Protein AF-A0A316F5H0-F1 (afdb_monomer)

Foldseek 3Di:
DDDDDDFPFDDDDDDDPPPVVVVVLVVLVVVLVVLVVVVVVCVVVDVDPDPVSVVVSVVSVVVSVVVVVVVVVVCVVPVVPDPQDQRTWDQDLVVQWIWTAGPVNPDIDIDHLVQWDKDKDWDQDPVRDIWIWIWTARNPPRDIDTDPDTDDPLVNVVVVVQSVQSNDLQHQHPPDLVCLVVQCVRPNSVVVCVVVVPDSCVSVPDDPVRVVVVVVVVSVVSVVVVVVVPVD

Secondary structure (DSSP, 8-state):
----------------HHHHHHHHHHHHHHHHHHHHHHHHHHHHH-S---HHHHHHHHHHHHHHHHHHHHHHHHHHHSS-S------EEEEETTTTEEEEE-TTSS-EEEEEGGGEEEEEEEEE-TTS-EEEEEEEEETTT--EEEEEEEE-HHHHHHHHHHHHHHH-TTSPPP--GGGGGGGGG-HHHHHHHHHHT--TTHHHH--HHHHHHHHHHHHHHHHHHHHHTTT-

Radius of gyration: 28.35 Å; Cα contacts (8 Å, |Δi|>4): 220; chains: 1; bounding box: 82×47×66 Å

Solvent-accessible surface area (backbone atoms only — not comparable to full-atom values): 13665 Å² total; per-residue (Å²): 134,89,77,81,76,81,68,76,75,41,82,83,84,73,86,61,80,66,50,64,56,53,50,53,51,50,53,51,54,50,51,53,52,51,53,50,55,53,50,55,52,42,50,76,76,34,96,70,73,55,73,69,55,60,51,51,52,53,52,54,50,48,52,54,54,50,50,54,52,49,48,56,50,48,37,71,76,40,84,79,56,70,77,80,55,56,50,44,57,43,80,38,39,90,79,39,32,34,38,36,23,31,75,84,67,79,50,76,49,78,42,56,54,88,46,44,44,82,44,76,52,73,48,71,45,98,84,73,44,78,37,32,40,40,32,35,37,25,77,82,82,72,48,74,46,67,51,86,46,78,45,58,74,66,56,50,54,52,50,52,49,43,53,52,33,47,44,36,70,87,44,44,65,54,97,43,68,90,42,52,88,50,37,80,78,36,69,47,24,39,53,51,36,62,75,68,67,55,68,88,49,56,67,77,71,49,49,73,70,55,50,51,49,52,52,53,50,52,50,52,53,50,51,51,49,61,73,68,51,83,84,119

Nearest PDB structures (foldseek):
  5oqj-assembly1_1  TM=3.303E-01  e=3.413E-01  Saccharomyces cerevisiae S288C
  5oqm-assembly1_1  TM=3.303E-01  e=3.413E-01  Saccharomyces cerevisiae S288C
  8ro6-assembly1_A  TM=2.112E-01  e=1.523E+00  Homo sapiens
  6wg3-assembly1_A  TM=2.484E-01  e=5.399E+00  Homo sapiens

Organism: NCBI:txid523701

Mean predicted aligned error: 13.17 Å

pLDDT: mean 76.63, std 16.45, range [27.62, 95.88]

Sequence (232 aa):
AYHRYSPIHTHQHQESVGNGWNILAFFGVLLVGVFFLSSILLLIIRDDPGIGYWSFFTVTSGIVFLSIFYMRWYRKNHDMTYIPHYSHVVFDRKSGFIIARNIDYTETKKYHYSEFVPVMFYTVSVNAVQEFHLLLFNRISGNEIHINTSGDIYSLYVTLRIFNQFMDINEPLPDLPHLEPFRPFDKTTREYDKKKKRDPDKWRSADHLEYHKMCEEARRDLQKYFESGDWI

Structure (mmCIF, N/CA/C/O backbone):
data_AF-A0A316F5H0-F1
#
_entry.id   AF-A0A316F5H0-F1
#
loop_
_atom_site.group_PDB
_atom_site.id
_atom_site.type_symbol
_atom_site.label_atom_id
_atom_site.label_alt_id
_atom_site.label_comp_id
_atom_site.label_asym_id
_atom_site.label_entity_id
_atom_site.label_seq_id
_atom_site.pdbx_PDB_ins_code
_atom_site.Cartn_x
_atom_site.Cartn_y
_atom_site.Cartn_z
_atom_site.occupancy
_atom_site.B_iso_or_equiv
_atom_site.auth_seq_id
_atom_site.auth_comp_id
_atom_site.auth_asym_id
_atom_site.auth_atom_id
_atom_site.pdbx_PDB_model_num
ATOM 1 N N . ALA A 1 1 ? -6.925 27.967 -5.223 1.00 32.09 1 ALA A N 1
ATOM 2 C CA . ALA A 1 1 ? -5.907 27.641 -4.207 1.00 32.09 1 ALA A CA 1
ATOM 3 C C . ALA A 1 1 ? -5.806 26.121 -4.110 1.00 32.09 1 ALA A C 1
ATOM 5 O O . ALA A 1 1 ? -6.686 25.487 -3.546 1.00 32.09 1 ALA A O 1
ATOM 6 N N . TYR A 1 2 ? -4.820 25.534 -4.792 1.00 27.80 2 TYR A N 1
ATOM 7 C CA . TYR A 1 2 ? -4.626 24.086 -4.879 1.00 27.80 2 TYR A CA 1
ATOM 8 C C . TYR A 1 2 ? -3.988 23.586 -3.580 1.00 27.80 2 TYR A C 1
ATOM 10 O O . TYR A 1 2 ? -2.816 23.854 -3.318 1.00 27.80 2 TYR A O 1
ATOM 18 N N . HIS A 1 3 ? -4.780 22.920 -2.738 1.00 29.95 3 HIS A N 1
ATOM 19 C CA . HIS A 1 3 ? -4.289 22.349 -1.491 1.00 29.95 3 HIS A CA 1
ATOM 20 C C . HIS A 1 3 ? -3.410 21.126 -1.755 1.00 29.95 3 HIS A C 1
ATOM 22 O O . HIS A 1 3 ? -3.705 20.254 -2.571 1.00 29.95 3 HI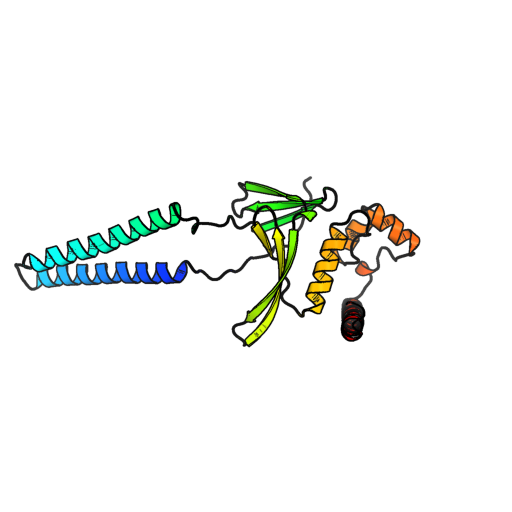S A O 1
ATOM 28 N N . ARG A 1 4 ? -2.291 21.145 -1.040 1.00 29.55 4 ARG A N 1
ATOM 29 C CA . ARG A 1 4 ? -1.156 20.235 -1.061 1.00 29.55 4 ARG A CA 1
ATOM 30 C C . ARG A 1 4 ? -1.597 18.885 -0.477 1.00 29.55 4 ARG A C 1
ATOM 32 O O . ARG A 1 4 ? -1.604 18.713 0.736 1.00 29.55 4 ARG A O 1
ATOM 39 N N . TYR A 1 5 ? -2.013 17.954 -1.333 1.00 33.47 5 TYR A N 1
ATOM 40 C CA . TYR A 1 5 ? -2.079 16.537 -0.972 1.00 33.47 5 TYR A CA 1
ATOM 41 C C . TYR A 1 5 ? -0.651 16.083 -0.668 1.00 33.47 5 TYR A C 1
ATOM 43 O O . TYR A 1 5 ? 0.219 16.273 -1.513 1.00 33.47 5 TYR A O 1
ATOM 51 N N . SER A 1 6 ? -0.396 15.545 0.526 1.00 27.62 6 SER A N 1
ATOM 52 C CA . SER A 1 6 ? 0.849 14.830 0.820 1.00 27.62 6 SER A CA 1
ATOM 53 C C . SER A 1 6 ? 0.688 13.406 0.289 1.00 27.62 6 SER A C 1
ATOM 55 O O . SER A 1 6 ? -0.074 12.645 0.889 1.00 27.62 6 SER A O 1
ATOM 57 N N . PRO A 1 7 ? 1.324 13.028 -0.832 1.00 34.38 7 PRO A N 1
ATOM 58 C CA . PRO A 1 7 ? 1.287 11.657 -1.315 1.00 34.38 7 PRO A CA 1
ATOM 59 C C . PRO A 1 7 ? 2.124 10.785 -0.374 1.00 34.38 7 PRO A C 1
ATOM 61 O O . PRO A 1 7 ? 3.196 11.194 0.071 1.00 34.38 7 PRO A O 1
ATOM 64 N N . ILE A 1 8 ? 1.657 9.574 -0.077 1.00 34.44 8 ILE A N 1
ATOM 65 C CA . ILE A 1 8 ? 2.510 8.543 0.519 1.00 34.44 8 ILE A CA 1
ATOM 66 C C . ILE A 1 8 ? 3.516 8.158 -0.573 1.00 34.44 8 ILE A C 1
ATOM 68 O O . ILE A 1 8 ? 3.158 7.525 -1.563 1.00 34.44 8 ILE A O 1
ATOM 72 N N . HIS A 1 9 ? 4.754 8.632 -0.445 1.00 31.25 9 HIS A N 1
ATOM 73 C CA . HIS A 1 9 ? 5.817 8.373 -1.410 1.00 31.25 9 HIS A CA 1
ATOM 74 C C . HIS A 1 9 ? 6.427 6.996 -1.142 1.00 31.25 9 HIS A C 1
ATOM 76 O O . HIS A 1 9 ? 7.174 6.807 -0.184 1.00 31.25 9 HIS A O 1
ATOM 82 N N . THR A 1 10 ? 6.124 6.020 -1.992 1.00 37.94 10 THR A N 1
ATOM 83 C CA . THR A 1 10 ? 6.803 4.723 -1.983 1.00 37.94 10 THR A CA 1
ATOM 84 C C . THR A 1 10 ? 7.978 4.786 -2.952 1.00 37.94 10 THR A C 1
ATOM 86 O O . THR A 1 10 ? 7.807 4.663 -4.164 1.00 37.94 10 THR A O 1
ATOM 89 N N . HIS A 1 11 ? 9.182 5.024 -2.430 1.00 34.09 11 HIS A N 1
ATOM 90 C CA . HIS A 1 11 ? 10.407 4.883 -3.213 1.00 34.09 11 HIS A CA 1
ATOM 91 C C . HIS A 1 11 ? 10.634 3.393 -3.489 1.00 34.09 11 HIS A C 1
ATOM 93 O O . HIS A 1 11 ? 11.073 2.655 -2.612 1.00 34.09 11 HIS A O 1
ATOM 99 N N . GLN A 1 12 ? 10.291 2.942 -4.696 1.00 42.28 12 GLN A N 1
ATOM 100 C CA . GLN A 1 12 ? 10.626 1.600 -5.163 1.00 42.28 12 GLN A CA 1
ATOM 101 C C . GLN A 1 12 ? 12.138 1.536 -5.399 1.00 42.28 12 GLN A C 1
ATOM 103 O O . GLN A 1 12 ? 12.648 2.086 -6.374 1.00 42.28 12 GLN A O 1
ATOM 108 N N . HIS A 1 13 ? 12.864 0.905 -4.481 1.00 35.41 13 HIS A N 1
ATOM 109 C CA . HIS A 1 13 ? 14.265 0.568 -4.686 1.00 35.41 13 HIS A CA 1
ATOM 110 C C . HIS A 1 13 ? 14.309 -0.819 -5.327 1.00 35.41 13 HIS A C 1
ATOM 112 O O . HIS A 1 13 ? 13.910 -1.793 -4.695 1.00 35.41 13 HIS A O 1
ATOM 118 N N . GLN A 1 14 ? 14.777 -0.924 -6.570 1.00 40.97 14 GLN A N 1
ATOM 119 C CA . GLN A 1 14 ? 15.070 -2.225 -7.163 1.00 40.97 14 GLN A CA 1
ATOM 120 C C . GLN A 1 14 ? 16.485 -2.242 -7.725 1.00 40.97 14 GLN A C 1
ATOM 122 O O . GLN A 1 14 ? 16.913 -1.335 -8.442 1.00 40.97 14 GLN A O 1
ATOM 127 N N . GLU A 1 15 ? 17.220 -3.277 -7.327 1.00 38.09 15 GLU A N 1
ATOM 128 C CA . GLU A 1 15 ? 18.595 -3.505 -7.726 1.00 38.09 15 GLU A CA 1
ATOM 129 C C . GLU A 1 15 ? 18.710 -3.685 -9.236 1.00 38.09 15 GLU A C 1
ATOM 131 O O . GLU A 1 15 ? 17.960 -4.393 -9.910 1.00 38.09 15 GLU A O 1
ATOM 136 N N . SER A 1 16 ? 19.689 -2.962 -9.754 1.00 40.44 16 SER A N 1
ATOM 137 C CA . SER A 1 16 ? 19.959 -2.760 -11.158 1.00 40.44 16 SER A CA 1
ATOM 138 C C . SER A 1 16 ? 20.471 -4.043 -11.819 1.00 40.44 16 SER A C 1
ATOM 140 O O . SER A 1 16 ? 21.676 -4.270 -11.927 1.00 40.44 16 SER A O 1
ATOM 142 N N . VAL A 1 17 ? 19.560 -4.844 -12.379 1.00 44.41 17 VAL A N 1
ATOM 143 C CA . VAL A 1 17 ? 19.908 -5.862 -13.395 1.00 44.41 17 VAL A CA 1
ATOM 144 C C . VAL A 1 17 ? 20.634 -5.202 -14.590 1.00 44.41 17 VAL A C 1
ATOM 146 O O . VAL A 1 17 ? 21.411 -5.838 -15.300 1.00 44.41 17 VAL A O 1
ATOM 149 N N . GLY A 1 18 ? 20.468 -3.884 -14.769 1.00 48.50 18 GLY A N 1
ATOM 150 C CA . GLY A 1 18 ? 21.208 -3.075 -15.738 1.00 48.50 18 GLY A CA 1
ATOM 151 C C . GLY A 1 18 ? 22.680 -2.793 -15.394 1.00 48.50 18 GLY A C 1
ATOM 152 O O . GLY A 1 18 ? 23.442 -2.460 -16.301 1.00 48.50 18 GLY A O 1
ATOM 153 N N . ASN A 1 19 ? 23.121 -2.929 -14.137 1.00 54.53 19 ASN A N 1
ATOM 154 C CA . ASN A 1 19 ? 24.464 -2.497 -13.725 1.00 54.53 19 ASN A CA 1
ATOM 155 C C . ASN A 1 19 ? 25.551 -3.487 -14.144 1.00 54.53 19 ASN A C 1
ATOM 157 O O . ASN A 1 19 ? 26.605 -3.051 -14.600 1.00 54.53 19 ASN A O 1
ATOM 161 N N . GLY A 1 20 ? 25.300 -4.797 -14.058 1.00 56.66 20 GLY A N 1
ATOM 162 C CA . GLY A 1 20 ? 26.307 -5.813 -14.391 1.00 56.66 20 GLY A CA 1
ATOM 163 C C . GLY A 1 20 ? 26.812 -5.709 -15.835 1.00 56.66 20 GLY A C 1
ATOM 164 O O . GLY A 1 20 ? 28.012 -5.764 -16.090 1.00 56.66 20 GLY A O 1
ATOM 165 N N . TRP A 1 21 ? 25.912 -5.457 -16.787 1.00 59.53 21 TRP A N 1
ATOM 166 C CA . TRP A 1 21 ? 26.272 -5.340 -18.203 1.00 59.53 21 TRP A CA 1
ATOM 167 C C . TRP A 1 21 ? 26.885 -3.992 -18.577 1.00 59.53 21 TRP A C 1
ATOM 169 O O . TRP A 1 21 ? 27.751 -3.948 -19.447 1.00 59.53 21 TRP A O 1
ATOM 179 N N . ASN A 1 22 ? 26.503 -2.906 -17.898 1.00 63.12 22 ASN A N 1
ATOM 180 C CA . ASN A 1 22 ? 27.192 -1.621 -18.040 1.00 63.12 22 ASN A CA 1
ATOM 181 C C . ASN A 1 22 ? 28.647 -1.721 -17.560 1.00 63.12 22 ASN A C 1
ATOM 183 O O . ASN A 1 22 ? 29.532 -1.127 -18.169 1.00 63.12 22 ASN A O 1
ATOM 187 N N . ILE A 1 23 ? 28.899 -2.523 -16.522 1.00 66.56 23 ILE A N 1
ATOM 188 C CA . ILE A 1 23 ? 30.245 -2.831 -16.038 1.00 66.56 23 ILE A CA 1
ATOM 189 C C . ILE A 1 23 ? 31.018 -3.662 -17.079 1.00 66.56 23 ILE A C 1
ATOM 191 O O . ILE A 1 23 ? 32.131 -3.279 -17.433 1.00 66.56 23 ILE A O 1
ATOM 195 N N . LEU A 1 24 ? 30.430 -4.728 -17.647 1.00 67.06 24 LEU A N 1
ATOM 196 C CA . LEU A 1 24 ? 31.055 -5.480 -18.755 1.00 67.06 24 LEU A CA 1
ATOM 197 C C . LEU A 1 24 ? 31.379 -4.573 -19.955 1.00 67.06 24 LEU A C 1
ATOM 199 O O . LEU A 1 24 ? 32.478 -4.645 -20.502 1.00 67.06 24 LEU A O 1
ATOM 203 N N . ALA A 1 25 ? 30.439 -3.719 -20.369 1.00 69.00 25 ALA A N 1
ATOM 204 C CA . ALA A 1 25 ? 30.625 -2.802 -21.490 1.00 69.00 25 ALA A CA 1
ATOM 205 C C . ALA A 1 25 ? 31.719 -1.762 -21.198 1.00 69.00 25 ALA A C 1
ATOM 207 O O . ALA A 1 25 ? 32.545 -1.485 -22.066 1.00 69.00 25 ALA A O 1
ATOM 208 N N . PHE A 1 26 ? 31.774 -1.236 -19.971 1.00 72.31 26 PHE A N 1
ATOM 209 C CA . PHE A 1 26 ? 32.834 -0.337 -19.517 1.00 72.31 26 PHE A CA 1
ATOM 210 C C . PHE A 1 26 ? 34.212 -1.007 -19.594 1.00 72.31 26 PHE A C 1
ATOM 212 O O . PHE A 1 26 ? 35.132 -0.446 -20.188 1.00 72.31 26 PHE A O 1
ATOM 219 N N . PHE A 1 27 ? 34.345 -2.234 -19.079 1.00 73.44 27 PHE A N 1
ATOM 220 C CA . PHE A 1 27 ? 35.593 -2.996 -19.181 1.00 73.44 27 PHE A CA 1
ATOM 221 C C . PHE A 1 27 ? 35.950 -3.351 -20.630 1.00 73.44 27 PHE A C 1
ATOM 223 O O . PHE A 1 27 ? 37.126 -3.311 -20.987 1.00 73.44 27 PHE A O 1
ATOM 230 N N . GLY A 1 28 ? 34.957 -3.628 -21.480 1.00 72.88 28 GLY A N 1
ATOM 231 C CA . GLY A 1 28 ? 35.155 -3.847 -22.913 1.00 72.88 28 GLY A CA 1
ATOM 232 C C . GLY A 1 28 ? 35.732 -2.619 -23.623 1.00 72.88 28 GLY A C 1
ATOM 233 O O . GLY A 1 28 ? 36.711 -2.737 -24.356 1.00 72.88 28 GLY A O 1
ATOM 234 N N . VAL A 1 29 ? 35.189 -1.426 -23.357 1.00 74.62 29 VAL A N 1
ATOM 235 C CA . VAL A 1 29 ? 35.707 -0.158 -23.904 1.00 74.62 29 VAL A CA 1
ATOM 236 C C . VAL A 1 29 ? 37.109 0.150 -23.368 1.00 74.62 29 VAL A C 1
ATOM 238 O O . VAL A 1 29 ? 37.973 0.590 -24.125 1.00 74.62 29 VAL A O 1
ATOM 241 N N . LEU A 1 30 ? 37.365 -0.126 -22.086 1.00 77.12 30 LEU A N 1
ATOM 242 C CA . LEU A 1 30 ? 38.674 0.083 -21.465 1.00 77.12 30 LEU A CA 1
ATOM 243 C C . LEU A 1 30 ? 39.739 -0.838 -22.083 1.00 77.12 30 LEU A C 1
ATOM 245 O O . LEU A 1 30 ? 40.824 -0.368 -22.419 1.00 77.12 30 LEU A O 1
ATOM 249 N N . LEU A 1 31 ? 39.410 -2.112 -22.328 1.00 73.56 31 LEU A N 1
ATOM 250 C CA . LEU A 1 31 ? 40.273 -3.055 -23.051 1.00 73.56 31 LEU A CA 1
ATOM 251 C C . LEU A 1 31 ? 40.604 -2.556 -24.461 1.00 73.56 31 LEU A C 1
ATOM 253 O O . LEU A 1 31 ? 41.776 -2.541 -24.834 1.00 73.56 31 LEU A O 1
ATOM 257 N N . VAL A 1 32 ? 39.609 -2.082 -25.219 1.00 72.75 32 VAL A N 1
ATOM 258 C CA . VAL A 1 32 ? 39.835 -1.483 -26.549 1.00 72.75 32 VAL A CA 1
ATOM 259 C C . VAL A 1 32 ? 40.776 -0.274 -26.457 1.00 72.75 32 VAL A C 1
ATOM 261 O O . VAL A 1 32 ? 41.694 -0.152 -27.269 1.00 72.75 32 VAL A O 1
ATOM 264 N N . GLY A 1 33 ? 40.616 0.578 -25.438 1.00 72.31 33 GLY A N 1
ATOM 265 C CA . GLY A 1 33 ? 41.511 1.711 -25.178 1.00 72.31 33 GLY A CA 1
ATOM 266 C C . GLY A 1 33 ? 42.954 1.298 -24.856 1.00 72.31 33 GLY A C 1
ATOM 267 O O . GLY A 1 33 ? 43.897 1.899 -25.370 1.00 72.31 33 GLY A O 1
ATOM 268 N N . VAL A 1 34 ? 43.146 0.235 -24.068 1.00 76.44 34 VAL A N 1
ATOM 269 C CA . VAL A 1 34 ? 44.478 -0.320 -23.760 1.00 76.44 34 VAL A CA 1
ATOM 270 C C . VAL A 1 34 ? 45.144 -0.882 -25.019 1.00 76.44 34 VAL A C 1
ATOM 272 O O . VAL A 1 34 ? 46.317 -0.600 -25.266 1.00 76.44 34 VAL A O 1
ATOM 275 N N . PHE A 1 35 ? 44.402 -1.609 -25.862 1.00 71.50 35 PHE A N 1
ATOM 276 C CA . PHE A 1 35 ? 44.921 -2.103 -27.142 1.00 71.50 35 PHE A CA 1
ATOM 277 C C . PHE A 1 35 ? 45.246 -0.967 -28.125 1.00 71.50 35 PHE A C 1
ATOM 279 O O . PHE A 1 35 ? 46.231 -1.062 -28.861 1.00 71.50 35 PHE A O 1
ATOM 286 N N . PHE A 1 36 ? 44.485 0.133 -28.104 1.00 70.75 36 PHE A N 1
ATOM 287 C CA . PHE A 1 36 ? 44.770 1.330 -28.900 1.00 70.75 36 PHE A CA 1
ATOM 288 C C . PHE A 1 36 ? 46.088 1.998 -28.481 1.00 70.75 36 PHE A C 1
ATOM 290 O O . PHE A 1 36 ? 46.959 2.235 -29.319 1.00 70.75 36 PHE A O 1
ATOM 297 N N . LEU A 1 37 ? 46.284 2.229 -27.178 1.00 74.12 37 LEU A N 1
ATOM 298 C CA . LEU A 1 37 ? 47.524 2.808 -26.647 1.00 74.12 37 LEU A CA 1
ATOM 299 C C . LEU A 1 37 ? 48.733 1.890 -26.872 1.00 74.12 37 LEU A C 1
ATOM 301 O O . LEU A 1 37 ? 49.805 2.364 -27.242 1.00 74.12 37 LEU A O 1
ATOM 305 N N . SER A 1 38 ? 48.552 0.575 -26.718 1.00 73.44 38 SER A N 1
ATOM 306 C CA . SER A 1 38 ? 49.579 -0.420 -27.041 1.00 73.44 38 SER A CA 1
ATOM 307 C C . SER A 1 38 ? 49.971 -0.380 -28.523 1.00 73.44 38 SER A C 1
ATOM 309 O O . SER A 1 38 ? 51.152 -0.513 -28.835 1.00 73.44 38 SER A O 1
ATOM 311 N N . SER A 1 39 ? 49.017 -0.137 -29.426 1.00 68.00 39 SER A N 1
ATOM 312 C CA . SER A 1 39 ? 49.282 -0.023 -30.867 1.00 68.00 39 SER A CA 1
ATOM 313 C C . SER A 1 39 ? 50.057 1.255 -31.215 1.00 68.00 39 SER A C 1
ATOM 315 O O . SER A 1 39 ? 50.982 1.199 -32.021 1.00 68.00 39 SER A O 1
ATOM 317 N N . ILE A 1 40 ? 49.752 2.385 -30.563 1.00 71.50 40 ILE A N 1
ATOM 318 C CA . ILE A 1 40 ? 50.527 3.635 -30.698 1.00 71.50 40 ILE A CA 1
ATOM 319 C C . ILE A 1 40 ? 51.956 3.446 -30.183 1.00 71.50 40 ILE A C 1
ATOM 321 O O . ILE A 1 40 ? 52.910 3.863 -30.833 1.00 71.50 40 ILE A O 1
ATOM 325 N N . LEU A 1 41 ? 52.122 2.785 -29.035 1.00 74.00 41 LEU A N 1
ATOM 326 C CA . LEU A 1 41 ? 53.445 2.503 -28.483 1.00 74.00 41 LEU A CA 1
ATOM 327 C C . LEU A 1 41 ? 54.267 1.605 -29.420 1.00 74.00 41 LEU A C 1
ATOM 329 O O . LEU A 1 41 ? 55.454 1.845 -29.617 1.00 74.00 41 LEU A O 1
ATOM 333 N N . LEU A 1 42 ? 53.642 0.597 -30.034 1.00 69.25 42 LEU A N 1
ATOM 334 C CA . LEU A 1 42 ? 54.312 -0.276 -30.998 1.00 69.25 42 LEU A CA 1
ATOM 335 C C . LEU A 1 42 ? 54.675 0.440 -32.302 1.00 69.25 42 LEU A C 1
ATOM 337 O O . LEU A 1 42 ? 55.738 0.147 -32.831 1.00 69.25 42 LEU A O 1
ATOM 341 N N . LEU A 1 43 ? 53.867 1.398 -32.772 1.00 66.81 43 LEU A N 1
ATOM 342 C CA . LEU A 1 43 ? 54.220 2.294 -33.885 1.00 66.81 43 LEU A CA 1
ATOM 343 C C . LEU A 1 43 ? 55.458 3.153 -33.579 1.00 66.81 43 LEU A C 1
ATOM 345 O O . LEU A 1 43 ? 56.231 3.457 -34.476 1.00 66.81 43 LEU A O 1
ATOM 349 N N . ILE A 1 44 ? 55.646 3.550 -32.317 1.00 73.12 44 ILE A N 1
ATOM 350 C CA . ILE A 1 44 ? 56.816 4.331 -31.883 1.00 73.12 44 ILE A CA 1
ATOM 351 C C . ILE A 1 44 ? 58.071 3.445 -31.795 1.00 73.12 44 ILE A C 1
ATOM 353 O O . ILE A 1 44 ? 59.178 3.919 -32.036 1.00 73.12 44 ILE A O 1
ATOM 357 N N . ILE A 1 45 ? 57.914 2.169 -31.425 1.00 75.50 45 ILE A N 1
ATOM 358 C CA . ILE A 1 45 ? 59.027 1.226 -31.209 1.00 75.50 45 ILE A CA 1
ATOM 359 C C . ILE A 1 45 ? 59.409 0.467 -32.497 1.00 75.50 45 ILE A C 1
ATOM 361 O O . ILE A 1 45 ? 60.559 0.051 -32.648 1.00 75.50 45 ILE A O 1
ATOM 365 N N . ARG A 1 46 ? 58.465 0.254 -33.420 1.00 65.25 46 ARG A N 1
ATOM 366 C CA . ARG A 1 46 ? 58.638 -0.473 -34.686 1.00 65.25 46 ARG A CA 1
ATOM 367 C C . ARG A 1 46 ? 58.026 0.334 -35.833 1.00 65.25 46 ARG A C 1
ATOM 369 O O . ARG A 1 46 ? 56.822 0.564 -35.834 1.00 65.25 46 ARG A O 1
ATOM 376 N N . ASP A 1 47 ? 58.836 0.641 -36.847 1.00 66.19 47 ASP A N 1
ATOM 377 C CA . ASP A 1 47 ? 58.423 1.417 -38.032 1.00 66.19 47 ASP A CA 1
ATOM 378 C C . ASP A 1 47 ? 57.346 0.734 -38.905 1.00 66.19 47 ASP A C 1
ATOM 380 O O . ASP A 1 47 ? 56.725 1.394 -39.736 1.00 66.19 47 ASP A O 1
ATOM 384 N N . ASP A 1 48 ? 57.085 -0.567 -38.722 1.00 65.69 48 ASP A N 1
ATOM 385 C CA . ASP A 1 48 ? 56.021 -1.291 -39.431 1.00 65.69 48 ASP A CA 1
ATOM 386 C C . ASP A 1 48 ? 55.264 -2.246 -38.483 1.00 65.69 48 ASP A C 1
ATOM 388 O O . ASP A 1 48 ? 55.718 -3.365 -38.192 1.00 65.69 48 ASP A O 1
ATOM 392 N N . PRO A 1 49 ? 54.103 -1.831 -37.949 1.00 59.47 49 PRO A N 1
ATOM 393 C CA . PRO A 1 49 ? 53.190 -2.727 -37.268 1.00 59.47 49 PRO A CA 1
ATOM 394 C C . PRO A 1 49 ? 52.456 -3.519 -38.343 1.00 59.47 49 PRO A C 1
ATOM 396 O O . PRO A 1 49 ? 51.439 -3.076 -38.876 1.00 59.47 49 PRO A O 1
ATOM 399 N N . GLY A 1 50 ? 52.993 -4.693 -38.672 1.00 62.94 50 GLY A N 1
ATOM 400 C CA . GLY A 1 50 ? 52.461 -5.541 -39.733 1.00 62.94 50 GLY A CA 1
ATOM 401 C C . GLY A 1 50 ? 50.935 -5.723 -39.686 1.00 62.94 50 GLY A C 1
ATOM 402 O O . GLY A 1 50 ? 50.300 -5.692 -38.628 1.00 62.94 50 GLY A O 1
ATOM 403 N N . ILE A 1 51 ? 50.355 -5.971 -40.863 1.00 63.41 51 ILE A N 1
ATOM 404 C CA . ILE A 1 51 ? 48.912 -6.053 -41.182 1.00 63.41 51 ILE A CA 1
ATOM 405 C C . ILE A 1 51 ? 48.067 -6.850 -40.155 1.00 63.41 51 ILE A C 1
ATOM 407 O O . ILE A 1 51 ? 46.880 -6.566 -39.961 1.00 63.41 51 ILE A O 1
ATOM 411 N N . GLY A 1 52 ? 48.662 -7.814 -39.444 1.00 64.69 52 GLY A N 1
ATOM 412 C CA . GLY A 1 52 ? 48.019 -8.583 -38.370 1.00 64.69 52 GLY A CA 1
ATOM 413 C C . GLY A 1 52 ? 47.528 -7.754 -37.169 1.00 64.69 52 GLY A C 1
ATOM 414 O O . GLY A 1 52 ? 46.509 -8.088 -36.571 1.00 64.69 52 GLY A O 1
ATOM 415 N N . TYR A 1 53 ? 48.195 -6.647 -36.826 1.00 65.50 53 TYR A N 1
ATOM 416 C CA . TYR A 1 53 ? 47.806 -5.820 -35.673 1.00 65.50 53 TYR A CA 1
ATOM 417 C C . TYR A 1 53 ? 46.607 -4.916 -35.984 1.00 65.50 53 TYR A C 1
ATOM 419 O O . TYR A 1 53 ? 45.641 -4.855 -35.219 1.00 65.50 53 TYR A O 1
ATOM 427 N N . TRP A 1 54 ? 46.626 -4.272 -37.153 1.00 63.84 54 TRP A N 1
ATOM 428 C CA . TRP A 1 54 ? 45.516 -3.448 -37.641 1.00 63.84 54 TRP A CA 1
ATOM 429 C C . TRP A 1 54 ? 44.236 -4.264 -37.857 1.00 63.84 54 TRP A C 1
ATOM 431 O O . TRP A 1 54 ? 43.133 -3.797 -37.564 1.00 63.84 54 TRP A O 1
ATOM 441 N N . SER A 1 55 ? 44.373 -5.510 -38.315 1.00 65.25 55 SER A N 1
ATOM 442 C CA . SER A 1 55 ? 43.239 -6.428 -38.462 1.00 65.25 55 SER A CA 1
ATOM 443 C C . SER A 1 55 ? 42.677 -6.877 -37.109 1.00 65.25 55 SER A C 1
ATOM 445 O O . SER A 1 55 ? 41.461 -6.878 -36.935 1.00 65.25 55 SER A O 1
ATOM 447 N N . PHE A 1 56 ? 43.518 -7.148 -36.105 1.00 66.25 56 PHE A N 1
ATOM 448 C CA . PHE A 1 56 ? 43.031 -7.465 -34.758 1.00 66.25 56 PHE A CA 1
ATOM 449 C C . PHE A 1 56 ? 42.262 -6.292 -34.124 1.00 66.25 56 PHE A C 1
ATOM 451 O O . PHE A 1 56 ? 41.179 -6.488 -33.567 1.00 66.25 56 PHE A O 1
ATOM 458 N N . PHE A 1 57 ? 42.766 -5.060 -34.257 1.00 68.56 57 PHE A N 1
ATOM 459 C CA . PHE A 1 57 ? 42.109 -3.863 -33.717 1.00 68.56 57 PHE A CA 1
ATOM 460 C C . PHE A 1 57 ? 40.756 -3.567 -34.383 1.00 68.56 57 PHE A C 1
ATOM 462 O O . PHE A 1 57 ? 39.771 -3.275 -33.701 1.00 68.56 57 PHE A O 1
ATOM 469 N N . THR A 1 58 ? 40.683 -3.663 -35.712 1.00 70.88 58 THR A N 1
ATOM 470 C CA . THR A 1 58 ? 39.439 -3.404 -36.457 1.00 70.88 58 THR A CA 1
ATOM 471 C C . THR A 1 58 ? 38.377 -4.467 -36.181 1.00 70.88 58 THR A C 1
ATOM 473 O O . THR A 1 58 ? 37.213 -4.123 -35.978 1.00 70.88 58 THR A O 1
ATOM 476 N N . VAL A 1 59 ? 38.772 -5.741 -36.078 1.00 73.75 59 VAL A N 1
ATOM 477 C CA . VAL A 1 59 ? 37.854 -6.845 -35.760 1.00 73.75 59 VAL A CA 1
ATOM 478 C C . VAL A 1 59 ? 37.331 -6.737 -34.327 1.00 73.75 59 VAL A C 1
ATOM 480 O O . VAL A 1 59 ? 36.120 -6.790 -34.116 1.00 73.75 59 VAL A O 1
ATOM 483 N N . THR A 1 60 ? 38.206 -6.525 -33.340 1.00 70.50 60 THR A N 1
ATOM 484 C CA . THR A 1 60 ? 37.791 -6.403 -31.928 1.00 70.50 60 THR A CA 1
ATOM 485 C C . THR A 1 60 ? 36.907 -5.180 -31.689 1.00 70.50 60 THR A C 1
ATOM 487 O O . THR A 1 60 ? 35.855 -5.301 -31.060 1.00 70.50 60 THR A O 1
ATOM 490 N N . SER A 1 61 ? 37.260 -4.025 -32.263 1.00 72.81 61 SER A N 1
ATOM 491 C CA . SER A 1 61 ? 36.430 -2.817 -32.190 1.00 72.81 61 SER A CA 1
ATOM 492 C C . SER A 1 61 ? 35.073 -3.023 -32.869 1.00 72.81 61 SER A C 1
ATOM 494 O O . SER A 1 61 ? 34.043 -2.653 -32.308 1.00 72.81 61 SER A O 1
ATOM 496 N N . GLY A 1 62 ? 35.049 -3.674 -34.038 1.00 78.38 62 GLY A N 1
ATOM 497 C CA . GLY A 1 62 ? 33.816 -4.010 -34.751 1.00 78.38 62 GLY A CA 1
ATOM 498 C C . GLY A 1 62 ? 32.880 -4.903 -33.933 1.00 78.38 62 GLY A C 1
ATOM 499 O O . GLY A 1 62 ? 31.681 -4.636 -33.874 1.00 78.38 62 GLY A O 1
ATOM 500 N N . ILE A 1 63 ? 33.418 -5.907 -33.233 1.00 78.25 63 ILE A N 1
ATOM 501 C CA . ILE A 1 63 ? 32.643 -6.794 -32.351 1.00 78.25 63 ILE A CA 1
ATOM 502 C C . ILE A 1 63 ? 32.042 -6.013 -31.171 1.00 78.25 63 ILE A C 1
ATOM 504 O O . ILE A 1 63 ? 30.860 -6.180 -30.858 1.00 78.25 63 ILE A O 1
ATOM 508 N N . VAL A 1 64 ? 32.807 -5.116 -30.538 1.00 75.62 64 VAL A N 1
ATOM 509 C CA . VAL A 1 64 ? 32.296 -4.277 -29.437 1.00 75.62 64 VAL A CA 1
ATOM 510 C C . VAL A 1 64 ? 31.196 -3.334 -29.935 1.00 75.62 64 VAL A C 1
ATOM 512 O O . VAL A 1 64 ? 30.124 -3.270 -29.336 1.00 75.62 64 VAL A O 1
ATOM 515 N N . PHE A 1 65 ? 31.387 -2.668 -31.075 1.00 79.75 65 PHE A N 1
ATOM 516 C CA . PHE A 1 65 ? 30.354 -1.802 -31.653 1.00 79.75 65 PHE A CA 1
ATOM 517 C C . PHE A 1 65 ? 29.083 -2.570 -32.043 1.00 79.75 65 PHE A C 1
ATOM 519 O O . PHE A 1 65 ? 27.977 -2.134 -31.709 1.00 79.75 65 PHE A O 1
ATOM 526 N N . LEU A 1 66 ? 29.223 -3.726 -32.699 1.00 79.00 66 LEU A N 1
ATOM 527 C CA . LEU A 1 66 ? 28.090 -4.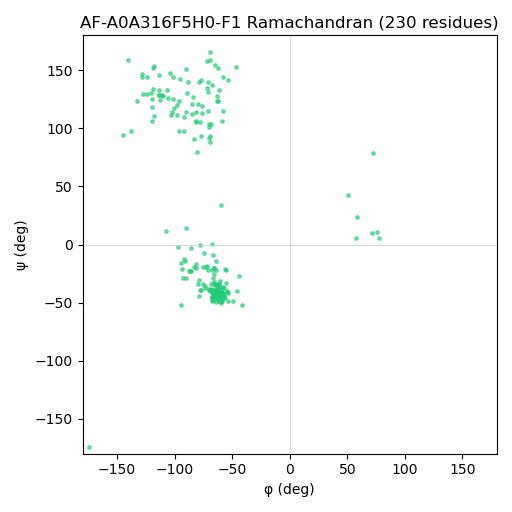572 -33.081 1.00 79.00 66 LEU A CA 1
ATOM 528 C C . LEU A 1 66 ? 27.351 -5.119 -31.861 1.00 79.00 66 LEU A C 1
ATOM 530 O O . LEU A 1 66 ? 26.124 -5.128 -31.865 1.00 79.00 66 LEU A O 1
ATOM 534 N N . SER A 1 67 ? 28.061 -5.513 -30.801 1.00 75.25 67 SER A N 1
ATOM 535 C CA . SER A 1 67 ? 27.430 -5.984 -29.561 1.00 75.25 67 SER A CA 1
ATOM 536 C C . SER A 1 67 ? 26.653 -4.875 -28.842 1.00 75.25 67 SER A C 1
ATOM 538 O O . SER A 1 67 ? 25.523 -5.111 -28.417 1.00 75.25 67 SER A O 1
ATOM 540 N N . ILE A 1 68 ? 27.172 -3.641 -28.787 1.00 78.06 68 ILE A N 1
ATOM 541 C CA . ILE A 1 68 ? 26.437 -2.484 -28.243 1.00 78.06 68 ILE A CA 1
ATOM 542 C C . ILE A 1 68 ? 25.175 -2.210 -29.074 1.00 78.06 68 ILE A C 1
ATOM 544 O O . ILE A 1 68 ? 24.097 -1.992 -28.512 1.00 78.06 68 ILE A O 1
ATOM 548 N N . PHE A 1 69 ? 25.285 -2.226 -30.405 1.00 80.94 69 PHE A N 1
ATOM 549 C CA . PHE A 1 69 ? 24.156 -1.951 -31.296 1.00 80.94 69 PHE A CA 1
ATOM 550 C C . PHE A 1 69 ? 23.092 -3.054 -31.230 1.00 80.94 69 PHE A C 1
ATOM 552 O O . PHE A 1 69 ? 21.909 -2.754 -31.064 1.00 80.94 69 PHE A O 1
ATOM 559 N N . TYR A 1 70 ? 23.519 -4.320 -31.266 1.00 80.31 70 TYR A N 1
ATOM 560 C CA . TYR A 1 70 ? 22.663 -5.487 -31.071 1.00 80.31 70 TYR A CA 1
ATOM 561 C C . TYR A 1 70 ? 21.939 -5.419 -29.728 1.00 80.31 70 TYR A C 1
ATOM 563 O O . TYR A 1 70 ? 20.738 -5.636 -29.687 1.00 80.31 70 TYR A O 1
ATOM 571 N N . MET A 1 71 ? 22.613 -5.025 -28.643 1.00 70.31 71 MET A N 1
ATOM 572 C CA . MET A 1 71 ? 21.978 -4.884 -27.329 1.00 70.31 71 MET A CA 1
ATOM 573 C C . MET A 1 71 ? 20.960 -3.745 -27.273 1.00 70.31 71 MET A C 1
ATOM 575 O O . MET A 1 71 ? 19.898 -3.913 -26.675 1.00 70.31 71 MET A O 1
ATOM 579 N N . ARG A 1 72 ? 21.236 -2.589 -27.894 1.00 73.62 72 ARG A N 1
ATOM 580 C CA . ARG A 1 72 ? 20.248 -1.496 -27.982 1.00 73.62 72 ARG A CA 1
ATOM 581 C C . ARG A 1 72 ? 19.025 -1.918 -28.793 1.00 73.62 72 ARG A C 1
ATOM 583 O O . ARG A 1 72 ? 17.906 -1.597 -28.404 1.00 73.62 72 ARG A O 1
ATOM 590 N N . TRP A 1 73 ? 19.239 -2.645 -29.887 1.00 79.31 73 TRP A N 1
ATOM 591 C CA . TRP A 1 73 ? 18.172 -3.207 -30.710 1.00 79.31 73 TRP A CA 1
ATOM 592 C C . TRP A 1 73 ? 17.376 -4.286 -29.958 1.00 79.31 73 TRP A C 1
ATOM 594 O O . TRP A 1 73 ? 16.154 -4.207 -29.894 1.00 79.31 73 TRP A O 1
ATOM 604 N N . TYR A 1 74 ? 18.061 -5.227 -29.304 1.00 72.56 74 TYR A N 1
ATOM 605 C CA . TYR A 1 74 ? 17.468 -6.310 -28.520 1.00 72.56 74 TYR A CA 1
ATOM 606 C C . TYR A 1 74 ? 16.637 -5.764 -27.357 1.00 72.56 74 TYR A C 1
ATOM 608 O O . TYR A 1 74 ? 15.492 -6.164 -27.193 1.00 72.56 74 TYR A O 1
ATOM 616 N N . ARG A 1 75 ? 17.168 -4.792 -26.601 1.00 67.81 75 ARG A N 1
ATOM 617 C CA . ARG A 1 75 ? 16.429 -4.116 -25.522 1.00 67.81 75 ARG A CA 1
ATOM 618 C C . ARG A 1 75 ? 15.199 -3.373 -26.024 1.00 67.81 75 ARG A C 1
ATOM 620 O O . ARG A 1 75 ? 14.234 -3.303 -25.292 1.00 67.81 75 ARG A O 1
ATOM 627 N N . LYS A 1 76 ? 15.234 -2.803 -27.231 1.00 65.62 76 LYS A N 1
ATOM 628 C CA . LYS A 1 76 ? 14.075 -2.116 -27.816 1.00 65.62 76 LYS A CA 1
ATOM 629 C C . LYS A 1 76 ? 12.993 -3.097 -28.284 1.00 65.62 76 LYS A C 1
ATOM 631 O O . LYS A 1 76 ? 11.819 -2.759 -28.227 1.00 65.62 76 LYS A O 1
ATOM 636 N N . ASN A 1 77 ? 13.389 -4.264 -28.794 1.00 66.69 77 ASN A N 1
ATOM 637 C CA . ASN A 1 77 ? 12.475 -5.226 -29.420 1.00 66.69 77 ASN A CA 1
ATOM 638 C C . ASN A 1 77 ? 11.929 -6.286 -28.461 1.00 66.69 77 ASN A C 1
ATOM 640 O O . ASN A 1 77 ? 10.837 -6.801 -28.677 1.00 66.69 77 ASN A O 1
ATOM 644 N N . HIS A 1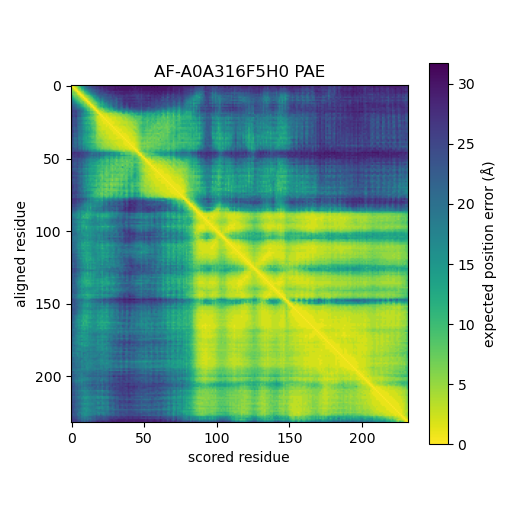 78 ? 12.684 -6.626 -27.424 1.00 59.12 78 HIS A N 1
ATOM 645 C CA . HIS A 1 78 ? 12.197 -7.390 -26.289 1.00 59.12 78 HIS A CA 1
ATOM 646 C C . HIS A 1 78 ? 11.967 -6.378 -25.179 1.00 59.12 78 HIS A C 1
ATOM 648 O O . HIS A 1 78 ? 12.913 -5.664 -24.871 1.00 59.12 78 HIS A O 1
ATOM 654 N N . ASP A 1 79 ? 10.763 -6.320 -24.601 1.00 53.28 79 ASP A N 1
ATOM 655 C CA . ASP A 1 79 ? 10.267 -5.379 -23.566 1.00 53.28 79 ASP A CA 1
ATOM 656 C C . ASP A 1 79 ? 11.063 -5.384 -22.227 1.00 53.28 79 ASP A C 1
ATOM 658 O O . ASP A 1 79 ? 10.551 -5.193 -21.133 1.00 53.28 79 ASP A O 1
ATOM 662 N N . MET A 1 80 ? 12.372 -5.603 -22.293 1.00 50.00 80 MET A N 1
ATOM 663 C CA . MET A 1 80 ? 13.369 -5.479 -21.237 1.00 50.00 80 MET A CA 1
ATOM 664 C C . MET A 1 80 ? 13.693 -4.007 -20.927 1.00 50.00 80 MET A C 1
ATOM 666 O O . MET A 1 80 ? 14.453 -3.717 -19.999 1.00 50.00 80 MET A O 1
ATOM 670 N N . THR A 1 81 ? 13.183 -3.058 -21.720 1.00 47.78 81 THR A N 1
ATOM 671 C CA . THR A 1 81 ? 13.211 -1.631 -21.393 1.00 47.78 81 THR A CA 1
ATOM 672 C C . THR A 1 81 ? 11.892 -1.193 -20.796 1.00 47.78 81 THR A C 1
ATOM 674 O O . THR A 1 81 ? 10.922 -0.995 -21.511 1.00 47.78 81 THR A O 1
ATOM 677 N N . TYR A 1 82 ? 11.959 -0.871 -19.505 1.00 47.12 82 TYR A N 1
ATOM 678 C CA . TYR A 1 82 ? 11.092 0.116 -18.878 1.00 47.12 82 TYR A CA 1
ATOM 679 C C . TYR A 1 82 ? 9.646 -0.360 -18.703 1.00 47.12 82 TYR A C 1
ATOM 681 O O . TYR A 1 82 ? 8.738 0.073 -19.404 1.00 47.12 82 TYR A O 1
ATOM 689 N N . ILE A 1 83 ? 9.417 -1.184 -17.676 1.00 45.50 83 ILE A N 1
ATOM 690 C CA . ILE A 1 83 ? 8.111 -1.163 -17.012 1.00 45.50 83 ILE A CA 1
ATOM 691 C C . ILE A 1 83 ? 7.953 0.289 -16.538 1.00 45.50 83 ILE A C 1
ATOM 693 O O . ILE A 1 83 ? 8.796 0.732 -15.755 1.00 45.50 83 ILE A O 1
ATOM 697 N N . PRO A 1 84 ? 6.993 1.082 -17.051 1.00 47.66 84 PRO A N 1
ATOM 698 C CA . PRO A 1 84 ? 6.835 2.463 -16.624 1.00 47.66 84 PRO A CA 1
ATOM 699 C C . PRO A 1 84 ? 6.593 2.458 -15.118 1.00 47.66 84 PRO A C 1
ATOM 701 O O . PRO A 1 84 ? 5.539 2.042 -14.642 1.00 47.66 84 PRO A O 1
ATOM 704 N N . HIS A 1 85 ? 7.612 2.861 -14.366 1.00 52.78 85 HIS A N 1
ATOM 705 C CA . HIS A 1 85 ? 7.542 2.872 -12.919 1.00 52.78 85 HIS A CA 1
ATOM 706 C C . HIS A 1 85 ? 6.588 3.992 -12.516 1.00 52.78 85 HIS A C 1
ATOM 708 O O . HIS A 1 85 ? 6.830 5.177 -12.763 1.00 52.78 85 HIS A O 1
ATOM 714 N N . TYR A 1 86 ? 5.465 3.613 -11.920 1.00 56.84 86 TYR A N 1
ATOM 715 C CA . TYR A 1 86 ? 4.523 4.565 -11.361 1.00 56.84 86 TYR A CA 1
ATOM 716 C C . TYR A 1 86 ? 5.007 4.947 -9.959 1.00 56.84 86 TYR A C 1
ATOM 718 O O . TYR A 1 86 ? 4.683 4.284 -8.980 1.00 56.84 86 TYR A O 1
ATOM 726 N N . SER A 1 87 ? 5.812 6.007 -9.853 1.00 62.53 87 SER A N 1
ATOM 727 C CA . SER A 1 87 ? 6.337 6.484 -8.562 1.00 62.53 87 SER A CA 1
ATOM 728 C C . SER A 1 87 ? 5.300 7.235 -7.728 1.00 62.53 87 SER A C 1
ATOM 730 O O . SER A 1 87 ? 5.472 7.401 -6.520 1.00 62.53 87 SER A O 1
ATOM 732 N N . HIS A 1 88 ? 4.230 7.718 -8.365 1.00 73.38 88 HIS A N 1
ATOM 733 C CA . HIS A 1 88 ? 3.187 8.493 -7.706 1.00 73.38 88 HIS A CA 1
ATOM 734 C C . HIS A 1 88 ? 1.849 7.783 -7.830 1.00 73.38 88 HIS A C 1
ATOM 736 O O . HIS A 1 88 ? 1.219 7.791 -8.888 1.00 73.38 88 HIS A O 1
ATOM 742 N N . VAL A 1 89 ? 1.412 7.200 -6.718 1.00 82.44 89 VAL A N 1
ATOM 743 C CA . VAL A 1 89 ? 0.121 6.529 -6.598 1.00 82.44 89 VAL A CA 1
ATOM 744 C C . VAL A 1 89 ? -0.774 7.342 -5.672 1.00 82.44 89 VAL A C 1
ATOM 746 O O . VAL A 1 89 ? -0.384 7.705 -4.563 1.00 82.44 89 VAL A O 1
ATOM 749 N N . VAL A 1 90 ? -1.983 7.642 -6.137 1.00 86.88 90 VAL A N 1
ATOM 750 C CA . VAL A 1 90 ? -3.017 8.324 -5.358 1.00 86.88 90 VAL A CA 1
ATOM 751 C C . VAL A 1 90 ? -4.233 7.418 -5.267 1.00 86.88 90 VAL A C 1
ATOM 753 O O . VAL A 1 90 ? -4.782 6.994 -6.282 1.00 86.88 90 VAL A O 1
ATOM 756 N N . PHE A 1 91 ? -4.659 7.151 -4.038 1.00 89.62 91 PHE A N 1
ATOM 757 C CA . PHE A 1 91 ? -5.871 6.404 -3.737 1.00 89.62 91 PHE A CA 1
ATOM 758 C C . PHE A 1 91 ? -7.032 7.388 -3.586 1.00 89.62 91 PHE A C 1
ATOM 760 O O . PHE A 1 91 ? -7.072 8.163 -2.630 1.00 89.62 91 PHE A O 1
ATOM 767 N N . ASP A 1 92 ? -7.963 7.386 -4.540 1.00 91.75 92 ASP A N 1
ATOM 768 C CA . ASP A 1 92 ? -9.181 8.188 -4.455 1.00 91.75 92 ASP A CA 1
ATOM 769 C C . ASP A 1 92 ? -10.331 7.340 -3.909 1.00 91.75 92 ASP A C 1
ATOM 771 O O . ASP A 1 92 ? -11.019 6.630 -4.649 1.00 91.75 92 ASP A O 1
ATOM 775 N N . ARG A 1 93 ? -10.563 7.472 -2.601 1.00 90.31 93 ARG A N 1
ATOM 776 C CA . ARG A 1 93 ? -11.676 6.836 -1.888 1.00 90.31 93 ARG A CA 1
ATOM 777 C C . ARG A 1 93 ? -13.037 7.161 -2.504 1.00 90.31 93 ARG A C 1
ATOM 779 O O . ARG A 1 93 ? -13.883 6.283 -2.583 1.00 90.31 93 ARG A O 1
ATOM 786 N N . LYS A 1 94 ? -13.280 8.408 -2.928 1.00 89.38 94 LYS A N 1
ATOM 787 C CA . LYS A 1 94 ? -14.617 8.839 -3.375 1.00 89.38 94 LYS A CA 1
ATOM 788 C C . LYS A 1 94 ? -15.001 8.186 -4.697 1.00 89.38 94 LYS A C 1
ATOM 790 O O . LYS A 1 94 ? -16.165 7.854 -4.902 1.00 89.38 94 LYS A O 1
ATOM 795 N N . SER A 1 95 ? -14.030 8.055 -5.592 1.00 90.25 95 SER A N 1
ATOM 796 C CA . SER A 1 95 ? -14.260 7.491 -6.920 1.00 90.25 95 SER A CA 1
ATOM 797 C C . SER A 1 95 ? -13.970 5.986 -6.984 1.00 90.25 95 SER A C 1
ATOM 799 O O . SER A 1 95 ? -14.374 5.351 -7.950 1.00 90.25 95 SER A O 1
ATOM 801 N N . GLY A 1 96 ? -13.264 5.417 -5.998 1.00 90.81 96 GLY A N 1
ATOM 802 C CA . GLY A 1 96 ? -12.836 4.010 -5.993 1.00 90.81 96 GLY A CA 1
ATOM 803 C C . GLY A 1 96 ? -11.657 3.713 -6.930 1.00 90.81 96 GLY A C 1
ATOM 804 O O . GLY A 1 96 ? -11.326 2.552 -7.177 1.00 90.81 96 GLY A O 1
ATOM 805 N N . PHE A 1 97 ? -11.014 4.757 -7.463 1.00 91.75 97 PHE A N 1
ATOM 806 C CA . PHE A 1 97 ? -9.918 4.628 -8.419 1.00 91.75 97 PHE A CA 1
ATOM 807 C C . PHE A 1 97 ? -8.560 4.831 -7.756 1.00 91.75 97 PHE A C 1
ATOM 809 O O . PHE A 1 97 ? -8.364 5.702 -6.908 1.00 91.75 97 PHE A O 1
ATOM 816 N N . ILE A 1 98 ? -7.594 4.064 -8.240 1.00 90.06 98 ILE A N 1
ATOM 817 C CA . ILE A 1 98 ? -6.176 4.294 -8.041 1.00 90.06 98 ILE A CA 1
ATOM 818 C C . ILE A 1 98 ? -5.649 5.051 -9.257 1.00 90.06 98 ILE A C 1
ATOM 820 O O . ILE A 1 98 ? -5.780 4.604 -10.399 1.00 90.06 98 ILE A O 1
ATOM 824 N N . ILE A 1 99 ? -5.045 6.206 -9.007 1.00 89.19 99 ILE A N 1
ATOM 825 C CA . ILE A 1 99 ? -4.418 7.034 -10.030 1.00 89.19 99 ILE A CA 1
ATOM 826 C C . ILE A 1 99 ? -2.912 6.837 -9.915 1.00 89.19 99 ILE A C 1
ATOM 828 O O . ILE A 1 99 ? -2.297 7.266 -8.941 1.00 89.19 99 ILE A O 1
ATOM 832 N N . ALA A 1 100 ? -2.331 6.190 -10.916 1.00 85.88 100 ALA A N 1
ATOM 833 C CA . ALA A 1 100 ? -0.908 5.920 -11.000 1.00 85.88 100 ALA A CA 1
ATOM 834 C C . ALA A 1 100 ? -0.285 6.851 -12.045 1.00 85.88 100 ALA A C 1
ATOM 836 O O . ALA A 1 100 ? -0.742 6.915 -13.189 1.00 85.88 100 ALA A O 1
ATOM 837 N N . ARG A 1 101 ? 0.755 7.593 -11.666 1.00 81.12 101 ARG A N 1
ATOM 838 C CA . ARG A 1 101 ? 1.481 8.496 -12.563 1.00 81.12 101 ARG A CA 1
ATOM 839 C C . ARG A 1 101 ? 2.945 8.088 -12.685 1.00 81.12 101 ARG A C 1
ATOM 841 O O . ARG A 1 101 ? 3.583 7.756 -11.687 1.00 81.12 101 ARG A O 1
ATOM 848 N N . ASN A 1 102 ? 3.426 8.069 -13.926 1.00 74.62 102 ASN A N 1
ATOM 849 C CA . ASN A 1 102 ? 4.816 7.759 -14.250 1.00 74.62 102 ASN A CA 1
ATOM 850 C C . ASN A 1 102 ? 5.749 8.811 -13.608 1.00 74.62 102 ASN A C 1
ATOM 852 O O . ASN A 1 102 ? 5.333 9.956 -13.409 1.00 74.62 102 ASN A O 1
ATOM 856 N N . ILE A 1 103 ? 6.991 8.428 -13.302 1.00 67.94 103 ILE A N 1
ATOM 857 C CA . ILE A 1 103 ? 8.077 9.302 -12.826 1.00 67.94 103 ILE A CA 1
ATOM 858 C C . ILE A 1 103 ? 8.185 10.594 -13.644 1.00 67.94 103 ILE A C 1
ATOM 860 O O . ILE A 1 103 ? 8.361 11.663 -13.066 1.00 67.94 103 ILE A O 1
ATOM 864 N N . ASP A 1 104 ? 8.017 10.520 -14.966 1.00 67.00 104 ASP A N 1
ATOM 865 C CA . ASP A 1 104 ? 8.137 11.687 -15.853 1.00 67.00 104 ASP A CA 1
ATOM 866 C C . ASP A 1 104 ? 6.903 12.606 -15.831 1.00 67.00 104 ASP A C 1
ATOM 868 O O . ASP A 1 104 ? 6.848 13.611 -16.536 1.00 67.00 104 ASP A O 1
ATOM 872 N N . TYR A 1 105 ? 5.879 12.267 -15.042 1.00 68.25 105 TYR A N 1
ATOM 873 C CA . TYR A 1 105 ? 4.597 12.971 -14.936 1.00 68.25 105 TYR A CA 1
ATOM 874 C C . TYR A 1 105 ? 3.804 13.117 -16.249 1.00 68.25 105 TYR A C 1
ATOM 876 O O . TYR A 1 105 ? 2.749 13.752 -16.257 1.00 68.25 105 TYR A O 1
ATOM 884 N N . THR A 1 106 ? 4.265 12.505 -17.338 1.00 69.44 106 THR A N 1
ATOM 885 C CA . THR A 1 106 ? 3.678 12.585 -18.682 1.00 69.44 106 THR A CA 1
ATOM 886 C C . THR A 1 106 ? 2.439 11.713 -18.830 1.00 69.44 106 THR A C 1
ATOM 888 O O . THR A 1 106 ? 1.453 12.123 -19.440 1.00 69.44 106 THR A O 1
ATOM 891 N N . GLU A 1 107 ? 2.468 10.521 -18.237 1.00 74.50 107 GLU A N 1
ATOM 892 C CA . GLU A 1 107 ? 1.396 9.540 -18.339 1.00 74.50 107 GLU A CA 1
ATOM 893 C C . GLU A 1 107 ? 0.726 9.326 -16.980 1.00 74.50 107 GLU A C 1
ATOM 895 O O . GLU A 1 107 ? 1.376 9.060 -15.965 1.00 74.50 107 GLU A O 1
ATOM 900 N N . THR A 1 108 ? -0.602 9.437 -16.967 1.00 82.62 108 THR A N 1
ATOM 901 C CA . THR A 1 108 ? -1.441 9.119 -15.810 1.00 82.62 108 THR A CA 1
ATOM 902 C C . THR A 1 108 ? -2.401 8.004 -16.198 1.00 82.62 108 THR A C 1
ATOM 904 O O . THR A 1 108 ? -3.246 8.194 -17.072 1.00 82.62 108 THR A O 1
ATOM 907 N N . LYS A 1 109 ? -2.297 6.861 -15.522 1.00 84.19 109 LYS A N 1
ATOM 908 C CA . LYS A 1 109 ? -3.223 5.738 -15.660 1.00 84.19 109 LYS A CA 1
ATOM 909 C C . LYS A 1 109 ? -4.169 5.683 -14.469 1.00 84.19 109 LYS A C 1
ATOM 911 O O . LYS A 1 109 ? -3.824 6.075 -13.353 1.00 84.19 109 LYS A O 1
ATOM 916 N N . LYS A 1 110 ? -5.390 5.229 -14.730 1.00 89.81 110 LYS A N 1
ATOM 917 C CA . LYS A 1 110 ? -6.434 5.050 -13.723 1.00 89.81 110 LYS A CA 1
ATOM 918 C C . LYS A 1 110 ? -6.844 3.589 -13.713 1.00 89.81 110 LYS A C 1
ATOM 920 O O . LYS A 1 110 ? -7.144 3.044 -14.770 1.00 89.81 110 LYS A O 1
ATOM 925 N N . TYR A 1 111 ? -6.885 3.005 -12.528 1.00 90.62 111 TYR A N 1
ATOM 926 C CA . TYR A 1 111 ? -7.277 1.620 -12.301 1.00 90.62 111 TYR A CA 1
ATOM 927 C C . TYR A 1 111 ? -8.355 1.575 -11.233 1.00 90.62 111 TYR A C 1
ATOM 929 O O . TYR A 1 111 ? -8.307 2.363 -10.288 1.00 90.62 111 TYR A O 1
ATOM 937 N N . HIS A 1 112 ? -9.322 0.673 -11.348 1.00 93.19 112 HIS A N 1
ATOM 938 C CA . HIS A 1 112 ? -10.291 0.500 -10.273 1.00 93.19 112 HIS A CA 1
ATOM 939 C C . HIS A 1 112 ? -9.685 -0.344 -9.139 1.00 93.19 112 HIS A C 1
ATOM 941 O O . HIS A 1 112 ? -8.987 -1.322 -9.404 1.00 93.19 112 HIS A O 1
ATOM 947 N N . TYR A 1 113 ? -9.947 -0.000 -7.871 1.00 91.88 113 TYR A N 1
ATOM 948 C CA . TYR A 1 113 ? -9.355 -0.714 -6.725 1.00 91.88 113 TYR A CA 1
ATOM 949 C C . TYR A 1 113 ? -9.684 -2.215 -6.726 1.00 91.88 113 TYR A C 1
ATOM 951 O O . TYR A 1 113 ? -8.824 -3.037 -6.433 1.00 91.88 113 TYR A O 1
ATOM 959 N N . SER A 1 114 ? -10.895 -2.590 -7.151 1.00 91.56 114 SER A N 1
ATOM 960 C CA . SER A 1 114 ? -11.333 -3.995 -7.212 1.00 91.56 114 SER A CA 1
ATOM 961 C C . SER A 1 114 ? -10.585 -4.861 -8.236 1.00 91.56 114 SER A C 1
ATOM 963 O O . SER A 1 114 ? -10.827 -6.066 -8.320 1.00 91.56 114 SER A O 1
ATOM 965 N N . GLU A 1 115 ? -9.761 -4.258 -9.093 1.00 92.56 115 GLU A N 1
ATOM 966 C CA . GLU A 1 115 ? -8.893 -4.987 -10.023 1.00 92.56 115 GLU A CA 1
ATOM 967 C C . GLU A 1 115 ? -7.613 -5.476 -9.344 1.00 92.56 115 GLU A C 1
ATOM 969 O O . GLU A 1 115 ? -6.927 -6.345 -9.887 1.00 92.56 115 GLU A O 1
ATOM 974 N N . PHE A 1 116 ? -7.285 -4.923 -8.176 1.00 91.25 116 PHE A N 1
ATOM 975 C CA . PHE A 1 116 ? -6.092 -5.282 -7.437 1.00 91.25 116 PHE A CA 1
ATOM 976 C C . PHE A 1 116 ? -6.349 -6.453 -6.499 1.00 91.25 116 PHE A C 1
ATOM 978 O O . PHE A 1 116 ? -7.375 -6.538 -5.826 1.00 91.25 116 PHE A O 1
ATOM 985 N N . VAL A 1 117 ? -5.370 -7.344 -6.448 1.00 91.50 117 VAL A N 1
ATOM 986 C CA . VAL A 1 117 ? -5.287 -8.454 -5.511 1.00 91.50 117 VAL A CA 1
ATOM 987 C C . VAL A 1 117 ? -4.091 -8.188 -4.599 1.00 91.50 117 VAL A C 1
ATOM 989 O O . VAL A 1 117 ? -3.002 -7.901 -5.103 1.00 91.50 117 VAL A O 1
ATOM 992 N N . PRO A 1 118 ? -4.259 -8.249 -3.270 1.00 90.69 118 PRO A N 1
ATOM 993 C CA . PRO A 1 118 ? -3.132 -8.139 -2.362 1.00 90.69 118 PRO A CA 1
ATOM 994 C C . PRO A 1 118 ? -2.270 -9.398 -2.448 1.00 90.69 118 PRO A C 1
ATOM 996 O O . PRO A 1 118 ? -2.774 -10.517 -2.363 1.00 90.69 118 PRO A O 1
ATOM 999 N N . VAL A 1 119 ? -0.963 -9.213 -2.589 1.00 87.31 119 VAL A N 1
ATOM 1000 C CA . VAL A 1 119 ? 0.023 -10.291 -2.563 1.00 87.31 119 VAL A CA 1
ATOM 1001 C C . VAL A 1 119 ? 1.033 -9.972 -1.475 1.00 87.31 119 VAL A C 1
ATOM 1003 O O . VAL A 1 119 ? 1.581 -8.871 -1.411 1.00 87.31 119 VAL A O 1
ATOM 1006 N N . MET A 1 120 ? 1.268 -10.952 -0.610 1.00 86.06 120 MET A N 1
ATOM 1007 C CA . MET A 1 120 ? 2.306 -10.895 0.408 1.00 86.06 120 MET A CA 1
ATOM 1008 C C . MET A 1 120 ? 3.443 -11.816 -0.006 1.00 86.06 120 MET A C 1
ATOM 1010 O O . MET A 1 120 ? 3.213 -12.963 -0.390 1.00 86.06 120 MET A O 1
ATOM 1014 N N . PHE A 1 121 ? 4.668 -11.321 0.088 1.00 84.62 121 PHE A N 1
ATOM 1015 C CA . PHE A 1 121 ? 5.872 -12.103 -0.160 1.00 84.62 121 PHE A CA 1
ATOM 1016 C C . PHE A 1 121 ? 6.934 -11.719 0.864 1.00 84.62 121 PHE A C 1
ATOM 1018 O O . PHE A 1 121 ? 6.861 -10.657 1.482 1.00 84.62 121 PHE A O 1
ATOM 1025 N N . TYR A 1 122 ? 7.907 -12.598 1.075 1.00 84.12 122 TYR A N 1
ATOM 1026 C CA . TYR A 1 122 ? 9.029 -12.312 1.954 1.00 84.12 122 TYR A CA 1
ATOM 1027 C C . TYR A 1 122 ? 10.318 -12.226 1.147 1.00 84.12 122 TYR A C 1
ATOM 1029 O O . TYR A 1 122 ? 10.518 -12.950 0.172 1.00 84.12 122 TYR A O 1
ATOM 1037 N N . THR A 1 123 ? 11.205 -11.348 1.584 1.00 82.12 123 THR A N 1
ATOM 1038 C CA . THR A 1 123 ? 12.586 -11.268 1.126 1.00 82.12 123 THR A CA 1
ATOM 1039 C C . THR A 1 123 ? 13.502 -11.527 2.306 1.00 82.12 123 THR A C 1
ATOM 1041 O O . THR A 1 123 ? 13.147 -11.267 3.454 1.00 82.12 123 THR A O 1
ATOM 1044 N N . VAL A 1 124 ? 14.702 -12.023 2.036 1.00 80.06 124 VAL A N 1
ATOM 1045 C CA . VAL A 1 124 ? 15.748 -12.111 3.054 1.00 80.06 124 VAL A CA 1
ATOM 1046 C C . VAL A 1 124 ? 16.692 -10.944 2.814 1.00 80.06 124 VAL A C 1
ATOM 1048 O O . VAL A 1 124 ? 17.263 -10.831 1.730 1.00 80.06 124 VAL A O 1
ATOM 1051 N N . SER A 1 125 ? 16.804 -10.045 3.790 1.00 76.94 125 SER A N 1
ATOM 1052 C CA . SER A 1 125 ? 17.730 -8.919 3.699 1.00 76.94 125 SER A CA 1
ATOM 1053 C C . SER A 1 125 ? 19.179 -9.405 3.789 1.00 76.94 125 SER A C 1
ATOM 1055 O O . SER A 1 125 ? 19.457 -10.528 4.220 1.00 76.94 125 SER A O 1
ATOM 1057 N N . VAL A 1 126 ? 2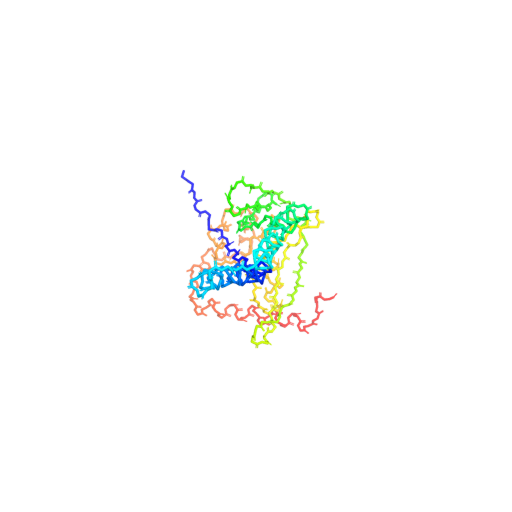0.128 -8.539 3.427 1.00 78.06 126 VAL A N 1
ATOM 1058 C CA . VAL A 1 126 ? 21.574 -8.824 3.509 1.00 78.06 126 VAL A CA 1
ATOM 1059 C C . VAL A 1 126 ? 22.038 -9.247 4.909 1.00 78.06 126 VAL A C 1
ATOM 1061 O O . VAL A 1 126 ? 23.042 -9.939 5.038 1.00 78.06 126 VAL A O 1
ATOM 1064 N N . ASN A 1 127 ? 21.281 -8.892 5.951 1.00 83.00 127 ASN A N 1
ATOM 1065 C CA . ASN A 1 127 ? 21.561 -9.256 7.341 1.00 83.00 127 ASN A CA 1
ATOM 1066 C C . ASN A 1 127 ? 20.911 -10.591 7.754 1.00 83.00 127 ASN A C 1
ATOM 1068 O O . ASN A 1 127 ? 20.801 -10.869 8.945 1.00 83.00 127 ASN A O 1
ATOM 1072 N N . ALA A 1 128 ? 20.442 -11.392 6.790 1.00 83.81 128 ALA A N 1
ATOM 1073 C CA . ALA A 1 128 ? 19.687 -12.626 7.009 1.00 83.81 128 ALA A CA 1
ATOM 1074 C C . ALA A 1 128 ? 18.389 -12.432 7.820 1.00 83.81 128 ALA A C 1
ATOM 1076 O O . ALA A 1 128 ? 17.877 -13.371 8.429 1.00 83.81 128 ALA A O 1
ATOM 1077 N N . VAL A 1 129 ? 17.839 -11.215 7.817 1.00 80.06 129 VAL A N 1
ATOM 1078 C CA . VAL A 1 129 ? 16.548 -10.910 8.440 1.00 80.06 129 VAL A CA 1
ATOM 1079 C C . VAL A 1 129 ? 15.449 -11.131 7.409 1.00 80.06 129 VAL A C 1
ATOM 1081 O O . VAL A 1 129 ? 15.542 -10.647 6.281 1.00 80.06 129 VAL A O 1
ATOM 1084 N N . GLN A 1 130 ? 14.409 -11.869 7.790 1.00 81.25 130 GLN A N 1
ATOM 1085 C CA . GLN A 1 130 ? 13.224 -12.034 6.959 1.00 81.25 130 GLN A CA 1
ATOM 1086 C C . GLN A 1 130 ? 12.374 -10.763 7.026 1.00 81.25 130 GLN A C 1
ATOM 1088 O O . GLN A 1 130 ? 11.899 -10.378 8.093 1.00 81.25 130 GLN A O 1
ATOM 1093 N N . GLU A 1 131 ? 12.174 -10.129 5.878 1.00 79.44 131 GLU A N 1
ATOM 1094 C CA . GLU A 1 131 ? 11.301 -8.972 5.716 1.00 79.44 131 GLU A CA 1
ATOM 1095 C C . GLU A 1 131 ? 10.085 -9.392 4.905 1.00 79.44 131 GLU A C 1
ATOM 1097 O O . GLU A 1 131 ? 10.218 -9.969 3.825 1.00 79.44 131 GLU A O 1
ATOM 1102 N N . PHE A 1 132 ? 8.894 -9.116 5.422 1.00 84.00 132 PHE A N 1
ATOM 1103 C CA . PHE A 1 132 ? 7.665 -9.324 4.677 1.00 84.00 132 PHE A CA 1
ATOM 1104 C C . PHE A 1 132 ? 7.247 -8.018 4.001 1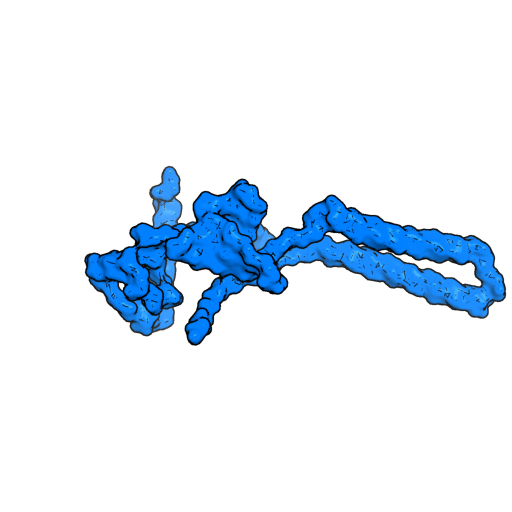.00 84.00 132 PHE A C 1
ATOM 1106 O O . PHE A 1 132 ? 7.368 -6.946 4.593 1.00 84.00 132 PHE A O 1
ATOM 1113 N N . HIS A 1 133 ? 6.716 -8.131 2.785 1.00 84.56 133 HIS A N 1
ATOM 1114 C CA . HIS A 1 133 ? 6.277 -7.015 1.952 1.00 84.56 133 HIS A CA 1
ATOM 1115 C C . HIS A 1 133 ? 4.848 -7.243 1.462 1.00 84.56 133 HIS A C 1
ATOM 1117 O O . HIS A 1 133 ? 4.447 -8.378 1.185 1.00 84.56 133 HIS A O 1
ATOM 1123 N N . LEU A 1 134 ? 4.092 -6.152 1.317 1.00 87.00 134 LEU A N 1
ATOM 1124 C CA . LEU A 1 134 ? 2.743 -6.145 0.749 1.00 87.00 134 LEU A CA 1
ATOM 1125 C C . LEU A 1 134 ? 2.752 -5.395 -0.585 1.00 87.00 134 LEU A C 1
ATOM 1127 O O . LEU A 1 134 ? 3.112 -4.218 -0.652 1.00 87.00 134 LEU A O 1
ATOM 1131 N N . LEU A 1 135 ? 2.293 -6.063 -1.640 1.00 87.62 135 LEU A N 1
ATOM 1132 C CA . LEU A 1 135 ? 2.020 -5.438 -2.929 1.00 87.62 135 LEU A CA 1
ATOM 1133 C C . LEU A 1 135 ? 0.541 -5.577 -3.297 1.00 87.62 135 LEU A C 1
ATOM 1135 O O . LEU A 1 135 ? -0.138 -6.524 -2.901 1.00 87.62 135 LEU A O 1
ATOM 1139 N N . LEU A 1 136 ? 0.043 -4.620 -4.071 1.00 88.94 136 LEU A N 1
ATOM 1140 C CA . LEU A 1 136 ? -1.229 -4.710 -4.770 1.00 88.94 136 LEU A CA 1
ATOM 1141 C C . LEU A 1 136 ? -0.935 -5.030 -6.235 1.00 88.94 136 LEU A C 1
ATOM 1143 O O . LEU A 1 136 ? -0.369 -4.203 -6.953 1.00 88.94 136 LEU A O 1
ATOM 1147 N N . PHE A 1 137 ? -1.338 -6.217 -6.678 1.00 88.06 137 PHE A N 1
ATOM 1148 C CA . PHE A 1 137 ? -1.174 -6.684 -8.051 1.00 88.06 137 PHE A CA 1
ATOM 1149 C C . PHE A 1 137 ? -2.460 -6.467 -8.844 1.00 88.06 137 PHE A C 1
ATOM 1151 O O . PHE A 1 137 ? -3.504 -7.021 -8.499 1.00 88.06 137 PHE A O 1
ATOM 1158 N N . ASN A 1 138 ? -2.415 -5.687 -9.920 1.00 89.06 138 ASN A N 1
ATOM 1159 C CA . ASN A 1 138 ? -3.556 -5.536 -10.812 1.00 89.06 138 ASN A CA 1
ATOM 1160 C C . ASN A 1 138 ? -3.686 -6.776 -11.705 1.00 89.06 138 ASN A C 1
ATOM 1162 O O . ASN A 1 138 ? -2.869 -7.000 -12.597 1.00 89.06 138 ASN A O 1
ATOM 1166 N N . ARG A 1 139 ? -4.763 -7.545 -11.523 1.00 84.75 139 ARG A N 1
ATOM 1167 C CA . ARG A 1 139 ? -4.981 -8.807 -12.252 1.00 84.75 139 ARG A CA 1
ATOM 1168 C C . ARG A 1 139 ? -5.195 -8.648 -13.761 1.00 84.75 139 ARG A C 1
ATOM 1170 O O . ARG A 1 139 ? -5.086 -9.630 -14.484 1.00 84.75 139 ARG A O 1
ATOM 1177 N N . ILE A 1 140 ? -5.579 -7.454 -14.222 1.00 84.12 140 ILE A N 1
ATOM 1178 C CA . ILE A 1 140 ? -5.920 -7.186 -15.629 1.00 84.12 140 ILE A CA 1
ATOM 1179 C C . ILE A 1 140 ? -4.700 -6.650 -16.370 1.00 84.12 140 ILE A C 1
ATOM 1181 O O . ILE A 1 140 ? -4.338 -7.146 -17.431 1.00 84.12 140 ILE A O 1
ATOM 1185 N N . SER A 1 141 ? -4.083 -5.610 -15.816 1.00 80.00 141 SER A N 1
ATOM 1186 C CA . SER A 1 141 ? -2.985 -4.891 -16.458 1.00 80.00 141 SER A CA 1
ATOM 1187 C C . SER A 1 141 ? -1.602 -5.422 -16.086 1.00 80.00 141 SER A C 1
ATOM 1189 O O . SER A 1 141 ? -0.630 -5.026 -16.720 1.00 80.00 141 SER A O 1
ATOM 1191 N N . GLY A 1 142 ? -1.500 -6.280 -15.065 1.00 78.50 142 GLY A N 1
ATOM 1192 C CA . GLY A 1 142 ? -0.228 -6.797 -14.554 1.00 78.50 142 GLY A CA 1
ATOM 1193 C C . GLY A 1 142 ? 0.611 -5.763 -13.800 1.00 78.50 142 GLY A C 1
ATOM 1194 O O . GLY A 1 142 ? 1.772 -6.022 -13.510 1.00 78.50 142 GLY A O 1
ATOM 1195 N N . ASN A 1 143 ? 0.060 -4.580 -13.502 1.00 79.25 143 ASN A N 1
ATOM 1196 C CA . ASN A 1 143 ? 0.783 -3.543 -12.768 1.00 79.25 143 ASN A CA 1
ATOM 1197 C C . ASN A 1 143 ? 0.847 -3.844 -11.274 1.00 79.25 143 ASN A C 1
ATOM 1199 O O . ASN A 1 143 ? -0.143 -4.247 -10.665 1.00 79.25 143 ASN A O 1
ATOM 1203 N N . GLU A 1 144 ? 1.988 -3.530 -10.675 1.00 80.62 144 GLU A N 1
ATOM 1204 C CA . GLU A 1 144 ? 2.258 -3.741 -9.258 1.00 80.62 144 GLU A CA 1
ATOM 1205 C C . GLU A 1 144 ? 2.408 -2.408 -8.532 1.00 80.62 144 GLU A C 1
ATOM 1207 O O . GLU A 1 144 ? 3.121 -1.505 -8.974 1.00 80.62 144 GLU A O 1
ATOM 1212 N N . ILE A 1 145 ? 1.737 -2.289 -7.390 1.00 82.69 145 ILE A N 1
ATOM 1213 C CA . ILE A 1 145 ? 1.874 -1.156 -6.480 1.00 82.69 145 ILE A CA 1
ATOM 1214 C C . ILE A 1 145 ? 2.409 -1.695 -5.165 1.00 82.69 145 ILE A C 1
ATOM 1216 O O . ILE A 1 145 ? 1.711 -2.397 -4.436 1.00 82.69 145 ILE A O 1
ATOM 1220 N N . HIS A 1 146 ? 3.653 -1.354 -4.856 1.00 79.31 146 HIS A N 1
ATOM 1221 C CA . HIS A 1 146 ? 4.264 -1.737 -3.592 1.00 79.31 146 HIS A CA 1
ATOM 1222 C C . HIS A 1 146 ? 3.776 -0.797 -2.499 1.00 79.31 146 HIS A C 1
ATOM 1224 O O . HIS A 1 146 ? 3.998 0.411 -2.570 1.00 79.31 146 HIS A O 1
ATOM 1230 N N . ILE A 1 147 ? 3.134 -1.351 -1.477 1.00 78.62 147 ILE A N 1
ATOM 1231 C CA . ILE A 1 147 ? 2.834 -0.612 -0.260 1.00 78.62 147 ILE A CA 1
ATOM 1232 C C . ILE A 1 147 ? 4.094 -0.729 0.593 1.00 78.62 147 ILE A C 1
ATOM 1234 O O . ILE A 1 147 ? 4.475 -1.824 0.994 1.00 78.62 147 ILE A O 1
ATOM 1238 N N . ASN A 1 148 ? 4.797 0.388 0.794 1.00 63.81 148 ASN A N 1
ATOM 1239 C CA . ASN A 1 148 ? 6.079 0.402 1.494 1.00 63.81 148 ASN A CA 1
ATOM 1240 C C . ASN A 1 148 ? 5.861 0.089 2.980 1.00 63.81 148 ASN A C 1
ATOM 1242 O O . ASN A 1 148 ? 5.595 0.969 3.797 1.00 63.81 148 ASN A O 1
ATOM 1246 N N . THR A 1 149 ? 5.871 -1.195 3.308 1.00 61.34 149 THR A N 1
ATOM 1247 C CA . THR A 1 149 ? 5.732 -1.716 4.659 1.00 61.34 149 THR A CA 1
ATOM 1248 C C . THR A 1 149 ? 6.624 -2.941 4.722 1.00 61.34 149 THR A C 1
ATOM 1250 O O . THR A 1 149 ? 6.215 -4.019 4.308 1.00 61.34 149 THR A O 1
ATOM 1253 N N . SER A 1 150 ? 7.859 -2.761 5.183 1.00 63.41 150 SER A N 1
ATOM 1254 C CA . SER A 1 150 ? 8.635 -3.868 5.727 1.00 63.41 150 SER A CA 1
ATOM 1255 C C . SER A 1 150 ? 8.233 -4.023 7.191 1.00 63.41 150 SER A C 1
ATOM 1257 O O . SER A 1 150 ? 8.185 -3.050 7.947 1.00 63.41 150 SER A O 1
ATOM 1259 N N . GLY A 1 151 ? 7.851 -5.231 7.590 1.00 72.06 151 GLY A N 1
ATOM 1260 C CA . GLY A 1 151 ? 7.361 -5.466 8.944 1.00 72.06 151 GLY A CA 1
ATOM 1261 C C . GLY A 1 151 ? 7.099 -6.932 9.242 1.00 72.06 151 GLY A C 1
ATOM 1262 O O . GLY A 1 151 ? 7.398 -7.813 8.435 1.00 72.06 151 GLY A O 1
ATOM 1263 N N . ASP A 1 152 ? 6.536 -7.185 10.421 1.00 78.31 152 ASP A N 1
ATOM 1264 C CA . ASP A 1 152 ? 5.994 -8.494 10.758 1.00 78.31 152 ASP A CA 1
ATOM 1265 C C . ASP A 1 152 ? 4.725 -8.788 9.937 1.00 78.31 152 ASP A C 1
ATOM 1267 O O . ASP A 1 152 ? 4.049 -7.895 9.414 1.00 78.31 152 ASP A O 1
ATOM 1271 N N . ILE A 1 153 ? 4.386 -10.074 9.823 1.00 79.75 153 ILE A N 1
ATOM 1272 C CA . ILE A 1 153 ? 3.201 -10.531 9.081 1.00 79.75 153 ILE A CA 1
ATOM 1273 C C . ILE A 1 153 ? 1.905 -9.870 9.585 1.00 79.75 153 ILE A C 1
ATOM 1275 O O . ILE A 1 153 ? 0.998 -9.565 8.810 1.00 79.75 153 ILE A O 1
ATOM 1279 N N . TYR A 1 154 ? 1.846 -9.585 10.884 1.00 81.12 154 TYR A N 1
ATOM 1280 C CA . TYR A 1 154 ? 0.708 -8.968 11.547 1.00 81.12 154 TYR A CA 1
ATOM 1281 C C . TYR A 1 154 ? 0.486 -7.5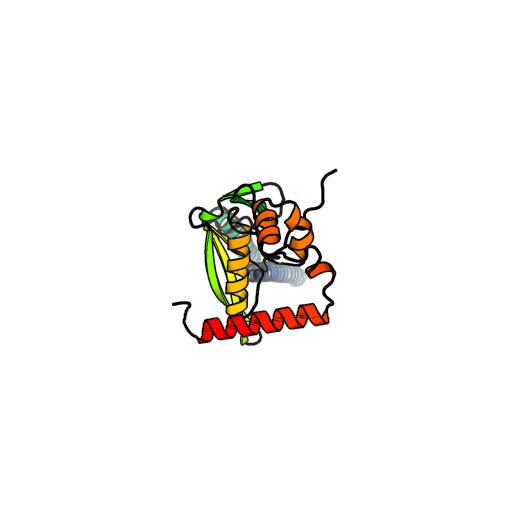18 11.110 1.00 81.12 154 TYR A C 1
ATOM 1283 O O . TYR A 1 154 ? -0.639 -7.140 10.769 1.00 81.12 154 TYR A O 1
ATOM 1291 N N . SER A 1 155 ? 1.552 -6.713 11.056 1.00 81.75 155 SER A N 1
ATOM 1292 C CA . SER A 1 155 ? 1.463 -5.327 10.591 1.00 81.75 155 SER A CA 1
ATOM 1293 C C . SER A 1 155 ? 1.033 -5.247 9.131 1.00 81.75 155 SER A C 1
ATOM 1295 O O . SER A 1 155 ? 0.290 -4.339 8.768 1.00 81.75 155 SER A O 1
ATOM 1297 N N . LEU A 1 156 ? 1.426 -6.208 8.290 1.00 85.50 156 LEU A N 1
ATOM 1298 C CA . LEU A 1 156 ? 0.984 -6.251 6.892 1.00 85.50 156 LEU A CA 1
ATOM 1299 C C . LEU A 1 156 ? -0.514 -6.502 6.765 1.00 85.50 156 LEU A C 1
ATOM 1301 O O . LEU A 1 156 ? -1.173 -5.842 5.963 1.00 85.50 156 LEU A O 1
ATOM 1305 N N . TYR A 1 157 ? -1.065 -7.402 7.580 1.00 84.69 157 TYR A N 1
ATOM 1306 C CA . TYR A 1 157 ? -2.503 -7.649 7.593 1.00 84.69 157 TYR A CA 1
ATOM 1307 C C . TYR A 1 157 ? -3.289 -6.418 8.059 1.00 84.69 157 TYR A C 1
ATOM 1309 O O . TYR A 1 157 ? -4.300 -6.053 7.454 1.00 84.69 157 TYR A O 1
ATOM 1317 N N . VAL A 1 158 ? -2.805 -5.731 9.100 1.00 86.31 158 VAL A N 1
ATOM 1318 C CA . VAL A 1 158 ? -3.396 -4.465 9.563 1.00 86.31 158 VAL A CA 1
ATOM 1319 C C . VAL A 1 158 ? -3.334 -3.406 8.471 1.00 86.31 158 VAL A C 1
ATOM 1321 O O . VAL A 1 158 ? -4.345 -2.768 8.192 1.00 86.31 158 VAL A O 1
ATOM 1324 N N . THR A 1 159 ? -2.184 -3.253 7.817 1.00 88.19 159 THR A N 1
ATOM 1325 C CA . THR A 1 159 ? -2.013 -2.321 6.700 1.00 88.19 159 THR A CA 1
ATOM 1326 C C . THR A 1 159 ? -2.987 -2.639 5.572 1.00 88.19 159 THR A C 1
ATOM 1328 O O . THR A 1 159 ? -3.712 -1.753 5.126 1.00 88.19 159 THR A O 1
ATOM 1331 N N . LEU A 1 160 ? -3.094 -3.904 5.159 1.00 89.25 160 LEU A N 1
ATOM 1332 C CA . LEU A 1 160 ? -4.058 -4.324 4.145 1.00 89.25 160 LEU A CA 1
ATOM 1333 C C . LEU A 1 160 ? -5.495 -3.965 4.548 1.00 89.25 160 LEU A C 1
ATOM 1335 O O . LEU A 1 160 ? -6.246 -3.414 3.743 1.00 89.25 160 LEU A O 1
ATOM 1339 N N . ARG A 1 161 ? -5.871 -4.217 5.807 1.00 89.81 161 ARG A N 1
ATOM 1340 C CA . ARG A 1 161 ? -7.190 -3.853 6.335 1.00 89.81 161 ARG A CA 1
ATOM 1341 C C . ARG A 1 161 ? -7.423 -2.344 6.328 1.00 89.81 161 ARG A C 1
ATOM 1343 O O . ARG A 1 161 ? -8.505 -1.917 5.942 1.00 89.81 161 ARG A O 1
ATOM 1350 N N . ILE A 1 162 ? -6.423 -1.545 6.701 1.00 90.94 162 ILE A N 1
ATOM 1351 C CA . ILE A 1 162 ? -6.479 -0.079 6.642 1.00 90.94 162 ILE A CA 1
ATOM 1352 C C . ILE A 1 162 ? -6.739 0.384 5.209 1.00 90.94 162 ILE A C 1
ATOM 1354 O O . ILE A 1 162 ? -7.603 1.231 4.999 1.00 90.94 162 ILE A O 1
ATOM 1358 N N . PHE A 1 163 ? -6.031 -0.170 4.221 1.00 90.50 163 PHE A N 1
ATOM 1359 C CA . PHE A 1 163 ? -6.235 0.191 2.817 1.00 90.50 163 PHE A CA 1
ATOM 1360 C C . PHE A 1 163 ? -7.620 -0.219 2.310 1.00 90.50 163 PHE A C 1
ATOM 1362 O O . PHE A 1 163 ? -8.288 0.597 1.676 1.00 90.50 163 PHE A O 1
ATOM 1369 N N . ASN A 1 164 ? -8.079 -1.430 2.636 1.00 91.62 164 ASN A N 1
ATOM 1370 C CA . ASN A 1 164 ? -9.424 -1.891 2.282 1.00 91.62 164 ASN A CA 1
ATOM 1371 C C . ASN A 1 164 ? -10.501 -0.978 2.888 1.00 91.62 164 ASN A C 1
ATOM 1373 O O . ASN A 1 164 ? -11.346 -0.460 2.161 1.00 91.62 164 ASN A O 1
ATOM 1377 N N . GLN A 1 165 ? -10.411 -0.699 4.191 1.00 93.38 165 GLN A N 1
ATOM 1378 C CA . GLN A 1 165 ? -11.330 0.193 4.901 1.00 93.38 165 GLN A CA 1
ATOM 1379 C C . GLN A 1 165 ? -11.284 1.622 4.343 1.00 93.38 165 GLN A C 1
ATOM 1381 O O . GLN A 1 165 ? -12.310 2.284 4.203 1.00 93.38 165 GLN A O 1
ATOM 1386 N N . PHE A 1 166 ? -10.090 2.121 4.008 1.00 94.38 166 PHE A N 1
ATOM 1387 C CA . PHE A 1 166 ? -9.920 3.436 3.399 1.00 94.38 166 PHE A CA 1
ATOM 1388 C C . PHE A 1 166 ? -10.530 3.515 1.996 1.00 94.38 166 PHE A C 1
ATOM 1390 O O . PHE A 1 166 ? -11.025 4.578 1.625 1.00 94.38 166 PHE A O 1
ATOM 1397 N N . MET A 1 167 ? -10.533 2.432 1.221 1.00 93.62 167 MET A N 1
ATOM 1398 C CA . MET A 1 167 ? -11.130 2.417 -0.116 1.00 93.62 167 MET A CA 1
ATOM 1399 C C . MET A 1 167 ? -12.634 2.117 -0.109 1.00 93.62 167 MET A C 1
ATOM 1401 O O . MET A 1 167 ? -13.324 2.536 -1.037 1.00 93.62 167 MET A O 1
ATOM 1405 N N . ASP A 1 168 ? -13.166 1.466 0.930 1.00 93.62 168 ASP A N 1
ATOM 1406 C CA . ASP A 1 168 ? -14.604 1.224 1.066 1.00 93.62 168 ASP A CA 1
ATOM 1407 C C . ASP A 1 168 ? -15.345 2.451 1.626 1.00 93.62 168 ASP A C 1
ATOM 1409 O O . ASP A 1 168 ? -15.184 2.846 2.782 1.00 93.62 168 ASP A O 1
ATOM 1413 N N . ILE A 1 169 ? -16.203 3.048 0.796 1.00 91.56 169 ILE A N 1
ATOM 1414 C CA . ILE A 1 169 ? -17.021 4.225 1.130 1.00 91.56 169 ILE A CA 1
ATOM 1415 C C . ILE A 1 169 ? -18.069 3.910 2.215 1.00 91.56 169 ILE A C 1
ATOM 1417 O O . ILE A 1 169 ? -18.503 4.817 2.938 1.00 91.56 169 ILE A O 1
ATOM 1421 N N . ASN A 1 170 ? -18.485 2.646 2.337 1.00 93.06 170 ASN A N 1
ATOM 1422 C CA . ASN A 1 170 ? -19.506 2.215 3.294 1.00 93.06 170 ASN A CA 1
ATOM 1423 C C . ASN A 1 170 ? -18.944 2.005 4.703 1.00 93.06 170 ASN A C 1
ATOM 1425 O O . ASN A 1 170 ? -19.699 2.043 5.677 1.00 93.06 170 ASN A O 1
ATOM 1429 N N . GLU A 1 171 ? -17.633 1.820 4.827 1.00 94.31 171 GLU A N 1
ATOM 1430 C CA . GLU A 1 171 ? -16.954 1.755 6.116 1.00 94.31 171 GLU A CA 1
ATOM 1431 C C . GLU A 1 171 ? -16.502 3.151 6.563 1.00 94.31 171 GLU A C 1
ATOM 1433 O O . GLU A 1 171 ? -16.235 4.011 5.726 1.00 94.31 171 GLU A O 1
ATOM 1438 N N . PRO A 1 172 ? -16.407 3.445 7.871 1.00 95.69 172 PRO A N 1
ATOM 1439 C CA . PRO A 1 172 ? -15.791 4.688 8.326 1.00 95.69 172 PRO A CA 1
ATOM 1440 C C . PRO A 1 172 ? -14.301 4.709 7.965 1.00 95.69 172 PRO A C 1
ATOM 1442 O O . PRO A 1 172 ? -13.664 3.660 7.898 1.00 95.69 172 PRO A O 1
ATOM 1445 N N . LEU A 1 173 ? -13.715 5.898 7.821 1.00 95.19 173 LEU A N 1
ATOM 1446 C CA . LEU A 1 173 ? -12.275 6.062 7.655 1.00 95.19 173 LEU A CA 1
ATOM 1447 C C . LEU A 1 173 ? -11.519 5.352 8.790 1.00 95.19 173 LEU A C 1
ATOM 1449 O O . LEU A 1 173 ? -11.951 5.432 9.954 1.00 95.19 173 LEU A O 1
ATOM 1453 N N . PRO A 1 174 ? -10.375 4.713 8.483 1.00 93.06 174 PRO A N 1
ATOM 1454 C CA . PRO A 1 174 ? -9.560 4.085 9.508 1.00 93.06 174 PRO A CA 1
ATOM 1455 C C . PRO A 1 174 ? -9.144 5.111 10.569 1.00 93.06 174 PRO A C 1
ATOM 1457 O O . PRO A 1 174 ? -8.950 6.299 10.291 1.00 93.06 174 PRO A O 1
ATOM 1460 N N . ASP A 1 175 ? -9.088 4.668 11.822 1.00 90.75 175 ASP A N 1
ATOM 1461 C CA . ASP A 1 175 ? -8.820 5.536 12.970 1.00 90.75 175 ASP A CA 1
ATOM 1462 C C . ASP A 1 175 ? -7.312 5.788 13.093 1.00 90.75 175 ASP A C 1
ATOM 1464 O O . ASP A 1 175 ? -6.621 5.120 13.855 1.00 90.75 175 ASP A O 1
ATOM 1468 N N . LEU A 1 176 ? -6.802 6.712 12.276 1.00 89.12 176 LEU A N 1
ATOM 1469 C CA . LEU A 1 176 ? -5.382 7.051 12.179 1.00 89.12 176 LEU A CA 1
ATOM 1470 C C . LEU A 1 176 ? -5.165 8.548 12.437 1.00 89.12 176 LEU A C 1
ATOM 1472 O O . LEU A 1 176 ? -5.955 9.356 11.936 1.00 89.12 176 LEU A O 1
ATOM 1476 N N . PRO A 1 177 ? -4.060 8.952 13.098 1.00 88.25 177 PRO A N 1
ATOM 1477 C CA . PRO A 1 177 ? -3.772 10.362 13.371 1.00 88.25 177 PRO A CA 1
ATOM 1478 C C . PRO A 1 177 ? -3.783 11.246 12.119 1.00 88.25 177 PRO A C 1
ATOM 1480 O O . PRO A 1 177 ? -4.336 12.343 12.127 1.00 88.25 177 PRO A O 1
ATOM 1483 N N . HIS A 1 178 ? -3.236 10.755 11.002 1.00 86.38 178 HIS A N 1
ATOM 1484 C CA . HIS A 1 178 ? -3.196 11.516 9.751 1.00 86.38 178 HIS A CA 1
ATOM 1485 C C . HIS A 1 178 ? -4.572 11.649 9.073 1.00 86.38 178 HIS A C 1
ATOM 1487 O O . HIS A 1 178 ? -4.741 12.504 8.204 1.00 86.38 178 HIS A O 1
ATOM 1493 N N . LEU A 1 179 ? -5.551 10.804 9.428 1.00 91.19 179 LEU A N 1
ATOM 1494 C CA . LEU A 1 179 ? -6.925 10.895 8.925 1.00 91.19 179 LEU A CA 1
ATOM 1495 C C . LEU A 1 179 ? -7.821 11.756 9.807 1.00 91.19 179 LEU A C 1
ATOM 1497 O O . LEU A 1 179 ? -8.881 12.162 9.336 1.00 91.19 179 LEU A O 1
ATOM 1501 N N . GLU A 1 180 ? -7.398 12.077 11.032 1.00 91.06 180 GLU A N 1
ATOM 1502 C CA . GLU A 1 180 ? -8.182 12.848 12.000 1.00 91.06 180 GLU A CA 1
ATOM 1503 C C . GLU A 1 180 ? -8.775 14.141 11.415 1.00 91.06 180 GLU A C 1
ATOM 1505 O O . GLU A 1 180 ? -9.992 14.326 11.513 1.00 91.06 180 GLU A O 1
ATOM 1510 N N . PRO A 1 181 ? -8.005 14.995 10.705 1.00 90.69 181 PRO A N 1
ATOM 1511 C CA . PRO A 1 181 ? -8.553 16.225 10.133 1.00 90.69 181 PRO A CA 1
ATOM 1512 C C . PRO A 1 181 ? -9.624 15.970 9.067 1.00 90.69 181 PRO A C 1
ATOM 1514 O O . PRO A 1 181 ? -10.431 16.851 8.784 1.00 90.69 181 PRO A O 1
ATOM 1517 N N . PHE A 1 182 ? -9.630 14.781 8.459 1.00 91.06 182 PHE A N 1
ATOM 1518 C CA . PHE A 1 182 ? -10.516 14.428 7.356 1.00 91.06 182 PHE A CA 1
ATOM 1519 C C . PHE A 1 182 ? -11.812 13.744 7.813 1.00 91.06 182 PHE A C 1
ATOM 1521 O O . PHE A 1 182 ? -12.811 13.795 7.092 1.00 91.06 182 PHE A O 1
ATOM 1528 N N . ARG A 1 183 ? -11.839 13.165 9.024 1.00 93.12 183 ARG A N 1
ATOM 1529 C CA . ARG A 1 183 ? -13.002 12.439 9.570 1.00 93.12 183 ARG A CA 1
ATOM 1530 C C . ARG A 1 183 ? -14.312 13.241 9.553 1.00 93.12 183 ARG A C 1
ATOM 1532 O O . ARG A 1 183 ? -15.326 12.667 9.158 1.00 93.12 183 ARG A O 1
ATOM 1539 N N . PRO A 1 184 ? -14.345 14.549 9.898 1.00 91.81 184 PRO A N 1
ATOM 1540 C CA . PRO A 1 184 ? -15.593 15.319 9.890 1.00 91.81 184 PRO A CA 1
ATOM 1541 C C . PRO A 1 184 ? -16.179 15.555 8.489 1.00 91.81 184 PRO A C 1
ATOM 1543 O O . PRO A 1 184 ? -17.377 15.836 8.364 1.00 91.81 184 PRO A O 1
ATOM 1546 N N . PHE A 1 185 ? -15.345 15.471 7.445 1.00 91.75 185 PHE A N 1
ATOM 1547 C CA . PHE A 1 185 ? -15.741 15.711 6.056 1.00 91.75 185 PHE A CA 1
ATOM 1548 C C . PHE A 1 185 ? -16.293 14.455 5.370 1.00 91.75 185 PHE A C 1
ATOM 1550 O O . PHE A 1 185 ? -17.060 14.575 4.414 1.00 91.75 185 PHE A O 1
ATOM 1557 N N . ASP A 1 186 ? -15.955 13.263 5.864 1.00 93.19 186 ASP A N 1
ATOM 1558 C CA . ASP A 1 186 ? -16.494 12.000 5.363 1.00 93.19 186 ASP A CA 1
ATOM 1559 C C . ASP A 1 186 ? -17.843 11.683 6.036 1.00 93.19 186 ASP A C 1
ATOM 1561 O O . ASP A 1 186 ? -17.953 11.592 7.261 1.00 93.19 186 ASP A O 1
ATOM 1565 N N . LYS A 1 187 ? -18.908 11.547 5.231 1.00 94.25 187 LYS A N 1
ATOM 1566 C CA . LYS A 1 187 ? -20.282 11.373 5.737 1.00 94.25 187 LYS A CA 1
ATOM 1567 C C . LYS A 1 187 ? -20.415 10.104 6.586 1.00 94.25 187 LYS A C 1
ATOM 1569 O O . LYS A 1 187 ? -20.951 10.187 7.692 1.00 94.25 187 LYS A O 1
ATOM 1574 N N . THR A 1 188 ? -19.919 8.978 6.076 1.00 95.12 188 THR A N 1
ATOM 1575 C CA . THR A 1 188 ? -19.973 7.661 6.725 1.00 95.12 188 THR A CA 1
ATOM 1576 C C . THR A 1 188 ? -19.237 7.686 8.062 1.00 95.12 188 THR A C 1
ATOM 1578 O O . THR A 1 188 ? -19.779 7.292 9.095 1.00 95.12 188 THR A O 1
ATOM 1581 N N . THR A 1 189 ? -18.028 8.248 8.067 1.00 95.19 189 THR A N 1
ATOM 1582 C CA . THR A 1 189 ? -17.192 8.397 9.262 1.00 95.19 189 THR A CA 1
ATOM 1583 C C . THR A 1 189 ? -17.862 9.274 10.306 1.00 95.19 189 THR A C 1
ATOM 1585 O O . THR A 1 189 ? -17.948 8.896 11.470 1.00 95.19 189 THR A O 1
ATOM 1588 N N . ARG A 1 190 ? -18.415 10.417 9.895 1.00 94.69 190 ARG A N 1
ATOM 1589 C CA . ARG A 1 190 ? -19.101 11.341 10.800 1.00 94.69 190 ARG A CA 1
ATOM 1590 C C . ARG A 1 190 ? -20.332 10.716 11.457 1.00 94.69 190 ARG A C 1
ATOM 1592 O O . ARG A 1 190 ? -20.593 10.973 12.630 1.00 94.69 190 ARG A O 1
ATOM 1599 N N . GLU A 1 191 ? -21.121 9.939 10.717 1.00 95.50 191 GLU A N 1
ATOM 1600 C CA . GLU A 1 191 ? -22.2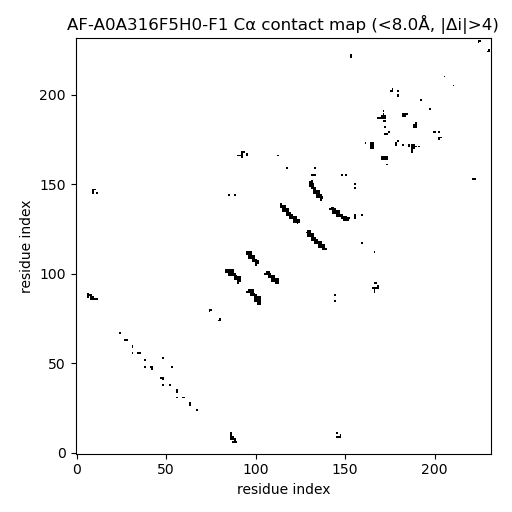88 9.234 11.266 1.00 95.50 191 GLU A CA 1
ATOM 1601 C C . GLU A 1 191 ? -21.866 8.130 12.245 1.00 95.50 191 GLU A C 1
ATOM 1603 O O . GLU A 1 191 ? -22.435 8.017 13.335 1.00 95.50 191 GLU A O 1
ATOM 1608 N N . TYR A 1 192 ? -20.817 7.379 11.902 1.00 95.75 192 TYR A N 1
ATOM 1609 C CA . TYR A 1 192 ? -20.227 6.365 12.771 1.00 95.75 192 TYR A CA 1
ATOM 1610 C C . TYR A 1 192 ? -19.664 6.961 14.073 1.00 95.75 192 TYR A C 1
ATOM 1612 O O . TYR A 1 192 ? -19.990 6.479 15.160 1.00 95.75 192 TYR A O 1
ATOM 1620 N N . ASP A 1 193 ? -18.893 8.048 13.984 1.00 95.50 193 ASP A N 1
ATOM 1621 C CA . ASP A 1 193 ? -18.281 8.719 15.136 1.00 95.50 193 ASP A CA 1
ATOM 1622 C C . ASP A 1 193 ? -19.347 9.309 16.071 1.00 95.50 193 ASP A C 1
ATOM 1624 O O . ASP A 1 193 ? -19.247 9.161 17.292 1.00 95.50 193 ASP A O 1
ATOM 1628 N N . LYS A 1 194 ? -20.429 9.881 15.516 1.00 94.50 194 LYS A N 1
ATOM 1629 C CA . LYS A 1 194 ? -21.596 10.331 16.295 1.00 94.50 194 LYS A CA 1
ATOM 1630 C C . LYS A 1 194 ? -22.273 9.179 17.032 1.00 94.50 194 LYS A C 1
ATOM 1632 O O . LYS A 1 194 ? -22.588 9.314 18.213 1.00 94.50 194 LYS A O 1
ATOM 1637 N N . LYS A 1 195 ? -22.481 8.041 16.358 1.00 95.88 195 LYS A N 1
ATOM 1638 C CA . LYS A 1 195 ? -23.100 6.850 16.961 1.00 95.88 195 LYS A CA 1
ATOM 1639 C C . LYS A 1 195 ? -22.246 6.283 18.096 1.00 95.88 195 LYS A C 1
ATOM 1641 O O . LYS A 1 195 ? -22.791 5.874 19.117 1.00 95.88 195 LYS A O 1
ATOM 1646 N N . LYS A 1 196 ? -20.920 6.272 17.927 1.00 93.94 196 LYS A N 1
ATOM 1647 C CA . LYS A 1 196 ? -19.970 5.770 18.930 1.00 93.94 196 LYS A CA 1
ATOM 1648 C C . LYS A 1 196 ? -19.551 6.799 19.980 1.00 93.94 196 LYS A C 1
ATOM 1650 O O . LYS A 1 196 ? -18.829 6.427 20.897 1.00 93.94 196 LYS A O 1
ATOM 1655 N N . LYS A 1 197 ? -20.011 8.053 19.875 1.00 93.94 197 LYS A N 1
ATOM 1656 C CA . LYS A 1 197 ? -19.596 9.169 20.741 1.00 93.94 197 LYS A CA 1
ATOM 1657 C C . LYS A 1 197 ? -18.064 9.280 20.831 1.00 93.94 197 LYS A C 1
ATOM 1659 O O . LYS A 1 197 ? -17.519 9.459 21.916 1.00 93.94 197 LYS A O 1
ATOM 1664 N N . ARG A 1 198 ? -17.376 9.121 19.693 1.00 92.12 198 ARG A N 1
ATOM 1665 C CA . ARG A 1 198 ? -15.911 9.239 19.618 1.00 92.12 198 ARG A CA 1
ATOM 1666 C C . ARG A 1 198 ? -15.510 10.693 19.879 1.00 92.12 198 ARG A C 1
ATOM 1668 O O . ARG A 1 198 ? -16.134 11.597 19.327 1.00 92.12 198 ARG A O 1
ATOM 1675 N N . ASP A 1 199 ? -14.462 10.905 20.667 1.00 90.62 199 ASP A N 1
ATOM 1676 C CA . ASP A 1 199 ? -13.858 12.227 20.839 1.00 90.62 199 ASP A CA 1
ATOM 1677 C C . ASP A 1 199 ? -13.303 12.730 19.485 1.00 90.62 199 ASP A C 1
ATOM 1679 O O . ASP A 1 199 ? -12.518 12.012 18.856 1.00 90.62 199 ASP A O 1
ATOM 1683 N N . PRO A 1 200 ? -13.722 13.905 18.974 1.00 87.94 200 PRO A N 1
ATOM 1684 C CA . PRO A 1 200 ? -13.204 14.470 17.728 1.00 87.94 200 PRO A CA 1
ATOM 1685 C C . PRO A 1 200 ? -11.724 14.871 17.788 1.00 87.94 200 PRO A C 1
ATOM 1687 O O . PRO A 1 200 ? -11.113 14.973 16.728 1.00 87.94 200 PRO A O 1
ATOM 1690 N N . ASP A 1 201 ? -11.161 15.067 18.983 1.00 86.88 201 ASP A N 1
ATOM 1691 C CA . ASP A 1 201 ? -9.764 15.459 19.180 1.00 86.88 201 ASP A CA 1
ATOM 1692 C C . ASP A 1 201 ? -8.895 14.315 19.721 1.00 86.88 20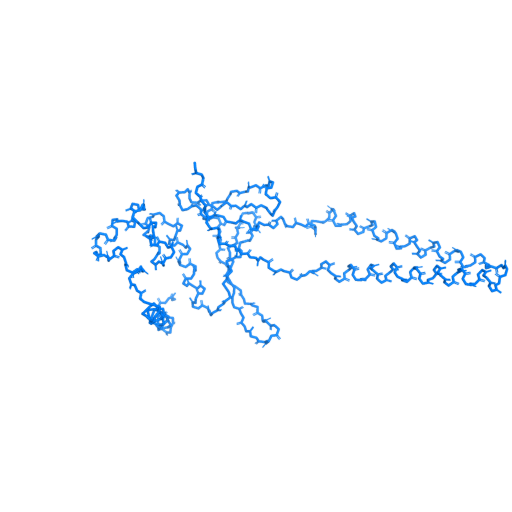1 ASP A C 1
ATOM 1694 O O . ASP A 1 201 ? -7.744 14.557 20.076 1.00 86.88 201 ASP A O 1
ATOM 1698 N N . LYS A 1 202 ? -9.395 13.068 19.727 1.00 88.50 202 LYS A N 1
ATOM 1699 C CA . LYS A 1 202 ? -8.709 11.872 20.256 1.00 88.50 202 LYS A CA 1
ATOM 1700 C C . LYS A 1 202 ? -7.218 11.822 19.902 1.00 88.50 202 LYS A C 1
ATOM 1702 O O . LYS A 1 202 ? -6.384 11.620 20.776 1.00 88.50 202 LYS A O 1
ATOM 1707 N N . TRP A 1 203 ? -6.875 11.973 18.620 1.00 87.94 203 TRP A N 1
ATOM 1708 C CA . TRP A 1 203 ? -5.473 11.885 18.185 1.00 87.94 203 TRP A CA 1
ATOM 1709 C C . TRP A 1 203 ? -4.695 13.190 18.357 1.00 87.94 203 TRP A C 1
ATOM 1711 O O . TRP A 1 203 ? -3.468 13.169 18.358 1.00 87.94 203 TRP A O 1
ATOM 1721 N N . ARG A 1 204 ? -5.389 14.326 18.479 1.00 84.69 204 ARG A N 1
ATOM 1722 C CA . ARG A 1 204 ? -4.777 15.638 18.722 1.00 84.69 204 ARG A CA 1
ATOM 1723 C C . ARG A 1 204 ? -4.406 15.816 20.196 1.00 84.69 204 ARG A C 1
ATOM 1725 O O . ARG A 1 204 ? -3.432 16.507 20.481 1.00 84.69 204 ARG A O 1
ATOM 1732 N N . SER A 1 205 ? -5.196 15.248 21.104 1.00 85.94 205 SER A N 1
ATOM 1733 C CA . SER A 1 205 ? -5.017 15.345 22.554 1.00 85.94 205 SER A CA 1
ATOM 1734 C C . SER A 1 205 ? -4.087 14.275 23.125 1.00 85.94 205 SER A C 1
ATOM 1736 O O . SER A 1 205 ? -3.509 14.505 24.185 1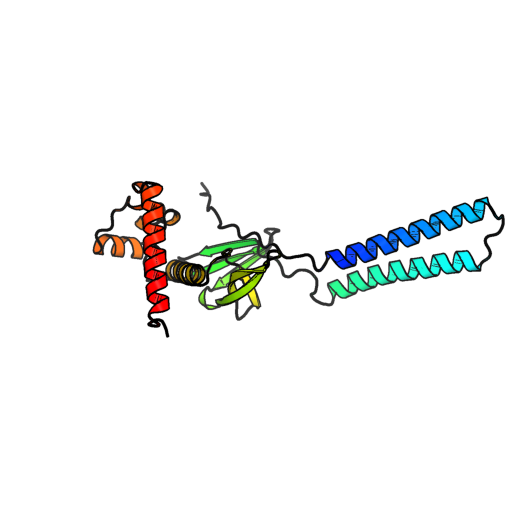.00 85.94 205 SER A O 1
ATOM 1738 N N . ALA A 1 206 ? -3.917 13.146 22.430 1.00 84.50 206 ALA A N 1
ATOM 1739 C CA . ALA A 1 206 ? -3.032 12.070 22.859 1.00 84.50 206 ALA A CA 1
ATOM 1740 C C . ALA A 1 206 ? -1.561 12.521 22.909 1.00 84.50 206 ALA A C 1
ATOM 1742 O O . ALA A 1 206 ? -1.005 13.010 21.920 1.00 84.50 206 ALA A O 1
ATOM 1743 N N . ASP A 1 207 ? -0.911 12.298 24.052 1.00 87.94 207 ASP A N 1
ATOM 1744 C CA . ASP A 1 207 ? 0.538 12.465 24.181 1.00 87.94 207 ASP A CA 1
ATOM 1745 C C . ASP A 1 207 ? 1.289 11.344 23.435 1.00 87.94 207 ASP A C 1
ATOM 1747 O O . ASP A 1 207 ? 0.762 10.254 23.202 1.00 87.94 207 ASP A O 1
ATOM 1751 N N . HIS A 1 208 ? 2.554 11.577 23.080 1.00 84.56 208 HIS A N 1
ATOM 1752 C CA . HIS A 1 208 ? 3.384 10.588 22.386 1.00 84.56 208 HIS A CA 1
ATOM 1753 C C . HIS A 1 208 ? 3.509 9.269 23.159 1.00 84.56 208 HIS A C 1
ATOM 1755 O O . HIS A 1 208 ? 3.501 8.196 22.549 1.00 84.56 208 HIS A O 1
ATOM 1761 N N . LEU A 1 209 ? 3.589 9.327 24.494 1.00 87.75 209 LEU A N 1
ATOM 1762 C CA . LEU A 1 209 ? 3.666 8.123 25.320 1.00 87.75 209 LEU A CA 1
ATOM 1763 C C . LEU A 1 209 ? 2.340 7.351 25.327 1.00 87.75 209 LEU A C 1
ATOM 1765 O O . LEU A 1 209 ? 2.336 6.121 25.314 1.00 87.75 209 LEU A O 1
ATOM 1769 N N . GLU A 1 210 ? 1.217 8.066 25.344 1.00 86.62 210 GLU A N 1
ATOM 1770 C CA . GLU A 1 210 ? -0.118 7.472 25.282 1.00 86.62 210 GLU A CA 1
ATOM 1771 C C . GLU A 1 210 ? -0.364 6.820 23.919 1.00 86.62 210 GLU A C 1
ATOM 1773 O O . GLU A 1 210 ? -0.764 5.658 23.859 1.00 86.62 210 GLU A O 1
ATOM 1778 N N . TYR A 1 211 ? -0.002 7.509 22.834 1.00 84.56 211 TYR A N 1
ATOM 1779 C CA . TYR A 1 211 ? -0.027 6.961 21.481 1.00 84.56 211 TYR A CA 1
ATOM 1780 C C . TYR A 1 211 ? 0.757 5.647 21.387 1.00 84.56 211 TYR A C 1
ATOM 1782 O O . TYR A 1 211 ? 0.241 4.650 20.882 1.00 84.56 211 TYR A O 1
ATOM 1790 N N . HIS A 1 212 ? 1.986 5.620 21.913 1.00 86.06 212 HIS A N 1
ATOM 1791 C CA . HIS A 1 212 ? 2.817 4.420 21.864 1.00 86.06 212 HIS A CA 1
ATOM 1792 C C . HIS A 1 212 ? 2.177 3.248 22.617 1.00 86.06 212 HIS A C 1
ATOM 1794 O O . HIS A 1 212 ? 2.099 2.147 22.074 1.00 86.06 212 HIS A O 1
ATOM 1800 N N . LYS A 1 213 ? 1.635 3.497 23.816 1.00 89.88 213 LYS A N 1
ATOM 1801 C CA . LYS A 1 213 ? 0.907 2.481 24.591 1.00 89.88 213 LYS A CA 1
ATOM 1802 C C . LYS A 1 213 ? -0.293 1.933 23.825 1.00 89.88 213 LYS A C 1
ATOM 1804 O O . LYS A 1 213 ? -0.457 0.720 23.752 1.00 89.88 213 LYS A O 1
ATOM 1809 N N . MET A 1 214 ? -1.089 2.801 23.200 1.00 86.44 214 MET A N 1
ATOM 1810 C CA . MET A 1 214 ? -2.233 2.378 22.387 1.00 86.44 214 MET A CA 1
ATOM 1811 C C . MET A 1 214 ? -1.802 1.503 21.204 1.00 86.44 214 MET A C 1
ATOM 1813 O O . MET A 1 214 ? -2.460 0.507 20.903 1.00 86.44 214 MET A O 1
ATOM 1817 N N . CYS A 1 215 ? -0.695 1.847 20.539 1.00 84.81 215 CYS A N 1
ATOM 1818 C CA . CYS A 1 215 ? -0.137 1.034 19.460 1.00 84.81 215 CYS A CA 1
ATOM 1819 C C . CYS A 1 215 ? 0.346 -0.334 19.958 1.00 84.81 215 CYS A C 1
ATOM 1821 O O . CYS A 1 215 ? 0.071 -1.343 19.309 1.00 84.81 215 CYS A O 1
ATOM 1823 N N . GLU A 1 216 ? 1.039 -0.394 21.098 1.00 88.00 216 GLU A N 1
ATOM 1824 C CA . GLU A 1 216 ? 1.497 -1.658 21.685 1.00 88.00 216 GLU A CA 1
ATOM 1825 C C . GLU A 1 216 ? 0.334 -2.549 22.130 1.00 88.00 216 GLU A C 1
ATOM 1827 O O . GLU A 1 216 ? 0.347 -3.755 21.872 1.00 88.00 216 GLU A O 1
ATOM 1832 N N . GLU A 1 217 ? -0.688 -1.968 22.759 1.00 90.12 217 GLU A N 1
ATOM 1833 C CA . GLU A 1 217 ? -1.903 -2.678 23.156 1.00 90.12 217 GLU A CA 1
ATOM 1834 C C . GLU A 1 217 ? -2.632 -3.245 21.938 1.00 90.12 217 GLU A C 1
ATOM 1836 O O . GLU A 1 217 ? -2.906 -4.446 21.899 1.00 90.12 217 GLU A O 1
ATOM 1841 N N . ALA A 1 218 ? -2.846 -2.423 20.905 1.00 86.06 218 ALA A N 1
ATOM 1842 C CA . ALA A 1 218 ? -3.453 -2.865 19.653 1.00 86.06 218 ALA A CA 1
ATOM 1843 C C . ALA A 1 218 ? -2.639 -3.986 18.987 1.00 86.06 218 ALA A C 1
ATOM 1845 O O . ALA A 1 218 ? -3.213 -4.968 18.514 1.00 86.06 218 ALA A O 1
ATOM 1846 N N . ARG A 1 219 ? -1.301 -3.880 18.989 1.00 85.06 219 ARG A N 1
ATOM 1847 C CA . ARG A 1 219 ? -0.409 -4.922 18.460 1.00 85.06 219 ARG A CA 1
ATOM 1848 C C . ARG A 1 219 ? -0.541 -6.224 19.247 1.00 85.06 219 ARG A C 1
ATOM 1850 O O . ARG A 1 219 ? -0.595 -7.296 18.651 1.00 85.06 219 ARG A O 1
ATOM 1857 N N . ARG A 1 220 ? -0.607 -6.147 20.577 1.00 88.62 220 ARG A N 1
ATOM 1858 C CA . ARG A 1 220 ? -0.743 -7.319 21.451 1.00 88.62 220 ARG A CA 1
ATOM 1859 C C . ARG A 1 220 ? -2.088 -8.016 21.264 1.00 88.62 220 ARG A C 1
ATOM 1861 O O . ARG A 1 220 ? -2.134 -9.242 21.235 1.00 88.62 220 ARG A O 1
ATOM 1868 N N . ASP A 1 221 ? -3.170 -7.258 21.144 1.00 88.06 221 ASP A N 1
ATOM 1869 C CA . ASP A 1 221 ? -4.505 -7.821 20.935 1.00 88.06 221 ASP A CA 1
ATOM 1870 C C . ASP A 1 221 ? -4.624 -8.479 19.559 1.00 88.06 221 ASP A C 1
ATOM 1872 O O . ASP A 1 221 ? -5.181 -9.569 19.432 1.00 88.06 221 ASP A O 1
ATOM 1876 N N . LEU A 1 222 ? -4.014 -7.867 18.544 1.00 84.94 222 LEU A N 1
ATOM 1877 C CA . LEU A 1 222 ? -3.889 -8.454 17.218 1.00 84.94 222 LEU A CA 1
ATOM 1878 C C . LEU A 1 222 ? -3.083 -9.760 17.253 1.00 84.94 222 LEU A C 1
ATOM 1880 O O . LEU A 1 222 ? -3.512 -10.755 16.679 1.00 84.94 222 LEU A O 1
ATOM 1884 N N . GLN A 1 223 ? -1.948 -9.784 17.956 1.00 86.38 223 GLN A N 1
ATOM 1885 C CA . GLN A 1 223 ? -1.145 -10.996 18.106 1.00 86.38 223 GLN A CA 1
ATOM 1886 C C . GLN A 1 223 ? -1.965 -12.133 18.735 1.00 86.38 223 GLN A C 1
ATOM 1888 O O . GLN A 1 223 ? -1.987 -13.235 18.196 1.00 86.38 223 GLN A O 1
ATOM 1893 N N . LYS A 1 224 ? -2.713 -11.852 19.809 1.00 89.31 224 LYS A N 1
ATOM 1894 C CA . LYS A 1 224 ? -3.612 -12.837 20.433 1.00 89.31 224 LYS A CA 1
ATOM 1895 C C . LYS A 1 224 ? -4.685 -13.351 19.473 1.00 89.31 224 LYS A C 1
ATOM 1897 O O . LYS A 1 224 ? -4.995 -14.534 19.505 1.00 89.31 224 LYS A O 1
ATOM 1902 N N . TYR A 1 225 ? -5.248 -12.478 18.638 1.00 86.00 225 TYR A N 1
ATOM 1903 C CA . TYR A 1 225 ? -6.233 -12.862 17.623 1.00 86.00 225 TYR A CA 1
ATOM 1904 C C . TYR A 1 225 ? -5.647 -13.814 16.568 1.00 86.00 225 TYR A C 1
ATOM 1906 O O . TYR A 1 225 ? -6.307 -14.751 16.132 1.00 86.00 225 TYR A O 1
ATOM 1914 N N . PHE A 1 226 ? -4.391 -13.616 16.165 1.00 83.62 226 PHE A N 1
ATOM 1915 C CA . PHE A 1 226 ? -3.741 -14.553 15.250 1.00 83.62 226 PHE A CA 1
ATOM 1916 C C . PHE A 1 226 ? -3.363 -15.873 15.923 1.00 83.62 226 PHE A C 1
ATOM 1918 O O . PHE A 1 226 ? -3.494 -16.930 15.306 1.00 83.62 226 PHE A O 1
ATOM 1925 N N . GLU A 1 227 ? -2.932 -15.816 17.184 1.00 87.25 227 GLU A N 1
ATOM 1926 C CA . GLU A 1 227 ? -2.620 -16.995 17.996 1.00 87.25 227 GLU A CA 1
ATOM 1927 C C . GLU A 1 227 ? -3.864 -17.836 18.321 1.00 87.25 227 GLU A C 1
ATOM 1929 O O . GLU A 1 227 ? -3.740 -19.051 18.464 1.00 87.25 227 GLU A O 1
ATOM 1934 N N . SER A 1 228 ? -5.057 -17.231 18.405 1.00 88.12 228 SER A N 1
ATOM 1935 C CA . SER A 1 228 ? -6.302 -17.975 18.644 1.00 88.12 228 SER A CA 1
ATOM 1936 C C . SER A 1 228 ? -6.743 -18.821 17.447 1.00 88.12 228 SER A C 1
ATOM 1938 O O . SER A 1 228 ? -7.467 -19.795 17.632 1.00 88.12 228 SER A O 1
ATOM 1940 N N . GLY A 1 229 ? -6.288 -18.488 16.234 1.00 80.50 229 GLY A N 1
ATOM 1941 C CA . GLY A 1 229 ? -6.648 -19.209 15.011 1.00 80.50 229 GLY A CA 1
ATOM 1942 C C . GLY A 1 229 ? -8.046 -18.891 14.468 1.00 80.50 229 GLY A C 1
ATOM 1943 O O . GLY A 1 229 ? -8.435 -19.481 13.468 1.00 80.50 229 GLY A O 1
ATOM 1944 N N . ASP A 1 230 ? -8.771 -17.928 15.051 1.00 76.94 230 ASP A N 1
ATOM 1945 C CA . ASP A 1 230 ? -10.143 -17.541 14.650 1.00 76.94 230 ASP A CA 1
ATOM 1946 C C . ASP A 1 230 ? -10.235 -16.869 13.261 1.00 76.94 230 ASP A C 1
ATOM 1948 O O . ASP A 1 230 ? -11.297 -16.407 12.838 1.00 76.94 230 ASP A O 1
ATOM 1952 N N . TRP A 1 231 ? -9.106 -16.721 12.573 1.00 66.62 231 TRP A N 1
ATOM 1953 C CA . TRP A 1 231 ? -8.982 -16.081 11.265 1.00 66.62 231 TRP A CA 1
ATOM 1954 C C . TRP A 1 231 ? -8.976 -17.083 10.095 1.00 66.62 231 TRP A C 1
ATOM 1956 O O . TRP A 1 231 ? -8.913 -16.648 8.942 1.00 66.62 231 TRP A O 1
ATOM 1966 N N . ILE A 1 232 ? -9.036 -18.390 10.390 1.00 45.25 232 ILE A N 1
ATOM 1967 C CA . ILE A 1 232 ? -9.160 -19.517 9.443 1.00 45.25 232 ILE A CA 1
ATOM 1968 C C . ILE A 1 232 ? -10.584 -20.074 9.516 1.00 45.25 232 ILE A C 1
ATOM 1970 O O . ILE A 1 232 ? -11.154 -20.352 8.437 1.00 45.25 232 ILE A O 1
#